Protein AF-A0A842XQT3-F1 (afdb_monomer_lite)

Radius of gyration: 44.3 Å; chains: 1; bounding box: 82×29×136 Å

Secondary structure (DSSP, 8-state):
-HHHHHHHHHHHHHHHHHHHHHHHHHHHHHHHHHHHHHHHHHHHHHHHHHHHHHHHHHHHHHHHHHHHHHHHHHHHHHHHH-EEEEEEEEEEEESS--TT-S-EEEEEEEESSSEEEEEEPPPBSS-SSSEEEEEETTGGGGTT-EEEEEEEEEEGGGTEEEPS---GGGTEEE-SSTT-EEEEE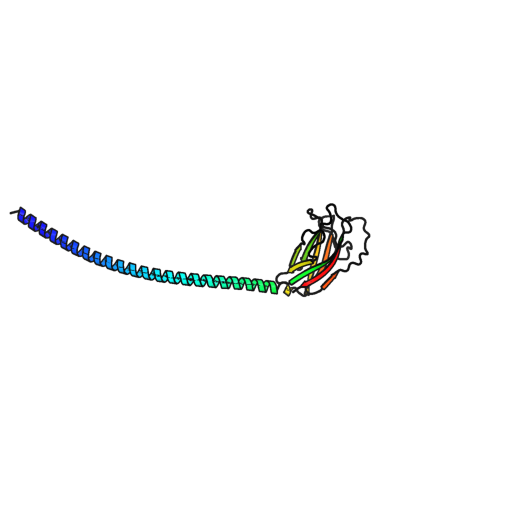EEETTSEEEE---------SS-SS-EEEEEEEEEE-

Sequence (221 aa):
QGDLSDVEVDVTDLQSDLSDVEVDVTDLQGDVTSLSTQITDIQNDISTIQSSIVNLQGAVLLLQADVSSLEDRVTALEMERAITIRVNFISFAPDSVPPGGEDYLIDCEAVGTDIYAQARTGHSRFIEPRYLDLVVPDGIQFIGDQVTISLYAYWHLDDMVIDIDPDPANGRTVGTNPAGGYLTLTYTIGTVLQGDMDGNDDSYLLDVYDAYFEYEVETIV

pLDDT: mean 83.99, std 15.21, range [39.78, 98.75]

Foldseek 3Di:
DVVVVVVVVVVVVVVVVVVVVVVVVVVVVVVVVVVVVVVVVVVVVVVVVVVVVVVVVVVVVVVVVVVVVVVVVVVVVQVVQKKWWKKAFPDKFKPDADDPGQWKKKKKFKADVHTQFIDIFDTDSGGPVRMDIGIGGSCNVQQQPKIKMKMWMADPPPRDTAAADPDPVQAWDQDPPNQYIIGIDIDHAADKDWDDDPVPDPDDPPHRIHMYTTIMIHMGD

Structure (mmCIF, N/CA/C/O backbone):
data_AF-A0A842XQT3-F1
#
_entry.id   AF-A0A842XQT3-F1
#
loop_
_atom_site.group_PDB
_atom_site.id
_atom_site.type_symbol
_atom_site.label_atom_id
_atom_site.label_alt_id
_atom_site.label_comp_id
_atom_site.label_asym_id
_atom_site.label_entity_id
_atom_site.label_seq_id
_atom_site.pdbx_PDB_ins_code
_atom_site.Cartn_x
_atom_site.Cartn_y
_atom_site.Cartn_z
_atom_site.occupancy
_atom_site.B_iso_or_equiv
_atom_site.auth_seq_id
_atom_site.auth_comp_id
_atom_site.auth_asym_id
_atom_site.auth_atom_id
_atom_site.pdbx_PDB_model_num
ATOM 1 N N . GLN A 1 1 ? -38.704 1.676 97.633 1.00 63.09 1 GLN A N 1
ATOM 2 C CA . GLN A 1 1 ? -39.863 1.990 96.771 1.00 63.09 1 GLN A CA 1
ATOM 3 C C . GLN A 1 1 ? -39.421 2.780 95.542 1.00 63.09 1 GLN A C 1
ATOM 5 O O . GLN A 1 1 ? -39.900 2.427 94.483 1.00 63.09 1 GLN A O 1
ATOM 10 N N . GLY A 1 2 ? -38.474 3.731 95.654 1.00 78.25 2 GLY A N 1
ATOM 11 C CA . GLY A 1 2 ? -37.859 4.410 94.494 1.00 78.25 2 GLY A CA 1
ATOM 12 C C . GLY A 1 2 ? -37.070 3.491 93.546 1.00 78.25 2 GLY A C 1
ATOM 13 O O . GLY A 1 2 ? -37.330 3.503 92.357 1.00 78.25 2 GLY A O 1
ATOM 14 N N . ASP A 1 3 ? -36.233 2.585 94.064 1.00 84.94 3 ASP A N 1
ATOM 15 C CA . ASP A 1 3 ? -35.452 1.679 93.191 1.00 84.94 3 ASP A CA 1
ATOM 16 C C . ASP A 1 3 ? -36.302 0.805 92.252 1.00 84.94 3 ASP A C 1
ATOM 18 O O . ASP A 1 3 ? -35.850 0.426 91.181 1.00 84.94 3 ASP A O 1
ATOM 22 N N . LEU A 1 4 ? -37.533 0.456 92.646 1.00 89.94 4 LEU A N 1
ATOM 23 C CA . LEU A 1 4 ? -38.411 -0.360 91.804 1.00 89.94 4 LEU A CA 1
ATOM 24 C C . LEU A 1 4 ? -39.023 0.468 90.665 1.00 89.94 4 LEU A C 1
ATOM 26 O O . LEU A 1 4 ? -39.149 -0.047 89.562 1.00 89.94 4 LEU A O 1
ATOM 30 N N . SER A 1 5 ? -39.370 1.736 90.923 1.00 90.62 5 SER A N 1
ATOM 31 C CA . SER A 1 5 ? -39.896 2.628 89.885 1.00 90.62 5 SER A CA 1
ATOM 32 C C . SER A 1 5 ? -38.828 3.015 88.868 1.00 90.62 5 SER A C 1
ATOM 34 O O . SER A 1 5 ? -39.138 3.133 87.690 1.00 90.62 5 SER A O 1
ATOM 36 N N . ASP A 1 6 ? -37.576 3.172 89.302 1.00 93.38 6 ASP A N 1
ATOM 37 C CA . ASP A 1 6 ? -36.465 3.475 88.394 1.00 93.38 6 ASP A CA 1
ATOM 38 C C . ASP A 1 6 ? -36.198 2.285 87.455 1.00 93.38 6 ASP A C 1
ATOM 40 O O . ASP A 1 6 ? -36.080 2.458 86.247 1.00 93.38 6 ASP A O 1
ATOM 44 N N . VAL A 1 7 ? -36.245 1.054 87.983 1.00 94.75 7 VAL A N 1
ATOM 45 C CA . VAL A 1 7 ? -36.148 -0.172 87.172 1.00 94.75 7 VAL A CA 1
ATOM 46 C C . VAL A 1 7 ? -37.308 -0.305 86.175 1.00 94.75 7 VAL A C 1
ATOM 48 O O . VAL A 1 7 ? -37.098 -0.771 85.059 1.00 94.75 7 VAL A O 1
ATOM 51 N N . GLU A 1 8 ? -38.533 0.081 86.540 1.00 94.62 8 GLU A N 1
ATOM 52 C CA . GLU A 1 8 ? -39.680 0.065 85.615 1.00 94.62 8 GLU A CA 1
ATOM 53 C C . GLU A 1 8 ? -39.500 1.042 84.442 1.00 94.62 8 GLU A C 1
ATOM 55 O O . GLU A 1 8 ? -39.870 0.715 83.309 1.00 94.62 8 GLU A O 1
ATOM 60 N N . VAL A 1 9 ? -38.909 2.215 84.696 1.00 95.19 9 VAL A N 1
ATOM 61 C CA . VAL A 1 9 ? -38.564 3.191 83.651 1.00 95.19 9 VAL A CA 1
ATOM 62 C C . VAL A 1 9 ? -37.478 2.628 82.739 1.00 95.19 9 VAL A C 1
ATOM 64 O O . VAL A 1 9 ? -37.707 2.546 81.535 1.00 95.19 9 VAL A O 1
ATOM 67 N N . ASP A 1 10 ? -36.371 2.134 83.299 1.00 96.50 10 ASP A N 1
ATOM 68 C CA . ASP A 1 10 ? -35.272 1.545 82.520 1.00 96.50 10 ASP A CA 1
ATOM 69 C C . ASP A 1 10 ? -35.755 0.392 81.622 1.00 96.50 10 ASP A C 1
ATOM 71 O O . ASP A 1 10 ? -35.341 0.262 80.471 1.00 96.50 10 ASP A O 1
ATOM 75 N N . VAL A 1 11 ? -36.661 -0.457 82.125 1.00 96.69 11 VAL A N 1
ATOM 76 C CA . VAL A 1 11 ? -37.259 -1.547 81.336 1.00 96.69 11 VAL A CA 1
ATOM 77 C C . VAL A 1 11 ? -38.108 -1.008 80.185 1.00 96.69 11 VAL A C 1
ATOM 79 O O . VAL A 1 11 ? -38.091 -1.591 79.103 1.00 96.69 11 VAL A O 1
ATOM 82 N N . THR A 1 12 ? -38.845 0.080 80.403 1.00 96.81 12 THR A N 1
ATOM 83 C CA . THR A 1 12 ? -39.673 0.707 79.363 1.00 96.81 12 THR A CA 1
ATOM 84 C C . THR A 1 12 ? -38.802 1.333 78.272 1.00 96.81 12 THR A C 1
ATOM 86 O O . THR A 1 12 ? -39.075 1.137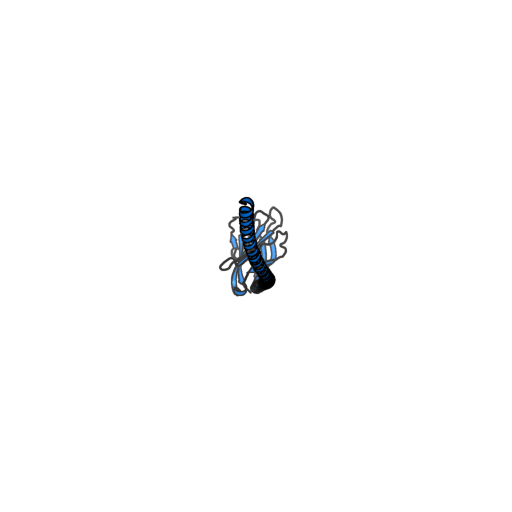 77.088 1.00 96.81 12 THR A O 1
ATOM 89 N N . ASP A 1 13 ? -37.724 2.017 78.656 1.00 97.50 13 ASP A N 1
ATOM 90 C CA . ASP A 1 13 ? -36.776 2.617 77.715 1.00 97.50 13 ASP A CA 1
ATOM 91 C C . ASP A 1 13 ? -36.074 1.533 76.881 1.00 97.50 13 ASP A C 1
ATOM 93 O O . ASP A 1 13 ? -36.072 1.602 75.654 1.00 97.50 13 ASP A O 1
ATOM 97 N N . LEU A 1 14 ? -35.607 0.449 77.516 1.00 98.00 14 LEU A N 1
ATOM 98 C CA . LEU A 1 14 ? -35.021 -0.699 76.811 1.00 98.00 14 LEU A CA 1
ATOM 99 C C . LEU A 1 14 ? -35.997 -1.374 75.834 1.00 98.00 14 LEU A C 1
ATOM 101 O O . LEU A 1 14 ? -35.572 -1.901 74.807 1.00 98.00 14 LEU A O 1
ATOM 105 N N . GLN A 1 15 ? -37.298 -1.395 76.139 1.00 97.50 15 GLN A N 1
ATOM 106 C CA . GLN A 1 15 ? -38.319 -1.906 75.217 1.00 97.50 15 GLN A CA 1
ATOM 107 C C . GLN A 1 15 ? -38.504 -0.994 74.000 1.00 97.50 15 GLN A C 1
ATOM 109 O O . GLN A 1 15 ? -38.718 -1.498 72.894 1.00 97.50 15 GLN A O 1
ATOM 114 N N . SER A 1 16 ? -38.415 0.325 74.194 1.00 97.44 16 SER A N 1
ATOM 115 C CA . SER A 1 16 ? -38.448 1.297 73.099 1.00 97.44 16 SER A CA 1
ATOM 116 C C . SER A 1 16 ? -37.222 1.140 72.203 1.00 97.44 16 SER A C 1
ATOM 118 O O . SER A 1 16 ? -37.378 0.925 71.006 1.00 97.44 16 SER A O 1
ATOM 120 N N . ASP A 1 17 ? -36.022 1.135 72.790 1.00 98.19 17 ASP A N 1
ATOM 121 C CA . ASP A 1 17 ? -34.763 0.954 72.060 1.00 98.19 17 ASP A CA 1
ATOM 122 C C . ASP A 1 17 ? -34.754 -0.362 71.266 1.00 98.19 17 ASP A C 1
ATOM 124 O O . ASP A 1 17 ? -34.314 -0.408 70.118 1.00 98.19 17 ASP A O 1
ATOM 128 N N . LEU A 1 18 ? -35.270 -1.449 71.857 1.00 98.06 18 LEU A N 1
ATOM 129 C CA . LEU A 1 18 ? -35.390 -2.732 71.165 1.00 98.06 18 LEU A CA 1
ATOM 130 C C . LEU A 1 18 ? -36.329 -2.641 69.955 1.00 98.06 18 LEU A C 1
ATOM 132 O O . LEU A 1 18 ? -36.017 -3.205 68.909 1.00 98.06 18 LEU A O 1
ATOM 136 N N . SER A 1 19 ? -37.447 -1.927 70.088 1.00 98.00 19 SER A N 1
ATOM 137 C CA . SER A 1 19 ? -38.404 -1.734 68.991 1.00 98.00 19 SER A CA 1
ATOM 138 C C . SER A 1 19 ? -37.784 -0.930 67.844 1.00 98.00 19 SER A C 1
ATOM 140 O O . SER A 1 19 ? -37.973 -1.279 66.680 1.00 98.00 19 SER A O 1
ATOM 142 N N . ASP A 1 20 ? -36.999 0.104 68.158 1.00 98.31 20 ASP A N 1
ATOM 143 C CA . ASP A 1 20 ? -36.287 0.904 67.155 1.00 98.31 20 ASP A CA 1
ATOM 144 C C . ASP A 1 20 ? -35.226 0.063 66.423 1.00 98.31 20 ASP A C 1
ATOM 146 O O . ASP A 1 20 ? -35.152 0.078 65.194 1.00 98.31 20 ASP A O 1
ATOM 150 N N . VAL A 1 21 ? -34.470 -0.767 67.152 1.00 98.44 21 VAL A N 1
ATOM 151 C CA . VAL A 1 21 ? -33.508 -1.708 66.551 1.00 98.44 21 VAL A CA 1
ATOM 152 C C . VAL A 1 21 ? -34.198 -2.723 65.631 1.00 98.44 21 VAL A C 1
ATOM 154 O O . VAL A 1 21 ? -33.651 -3.070 64.584 1.00 98.44 21 VAL A O 1
ATOM 157 N N . GLU A 1 22 ? -35.388 -3.217 65.980 1.00 98.25 22 GLU A N 1
ATOM 158 C CA . GLU A 1 22 ? -36.158 -4.125 65.117 1.00 98.25 22 GLU A CA 1
ATOM 159 C C . GLU A 1 22 ? -36.576 -3.460 63.793 1.00 98.25 22 GLU A C 1
ATOM 161 O O . GLU A 1 22 ? -36.544 -4.108 62.737 1.00 98.25 22 GLU A O 1
ATOM 166 N N . VAL A 1 23 ? -36.921 -2.168 63.829 1.00 98.38 23 VAL A N 1
ATOM 167 C CA . VAL A 1 23 ? -37.216 -1.371 62.629 1.00 98.38 23 VAL A CA 1
ATOM 168 C C . VAL A 1 23 ? -35.960 -1.200 61.777 1.00 98.38 23 VAL A C 1
ATOM 170 O O . VAL A 1 23 ? -35.982 -1.574 60.604 1.00 98.38 23 VAL A O 1
ATOM 173 N N . ASP A 1 24 ? -34.848 -0.755 62.367 1.00 98.56 24 ASP A N 1
ATOM 174 C CA . ASP A 1 24 ? -33.574 -0.573 61.657 1.00 98.56 24 ASP A CA 1
ATOM 175 C C . ASP A 1 24 ? -33.100 -1.875 60.986 1.00 98.56 24 ASP A C 1
ATOM 177 O O . ASP A 1 24 ? -32.632 -1.880 59.845 1.00 98.56 24 ASP A O 1
ATOM 181 N N . VAL A 1 25 ? -33.244 -3.015 61.672 1.00 98.50 25 VAL A N 1
ATOM 182 C CA . VAL A 1 25 ? -32.910 -4.335 61.112 1.00 98.50 25 VAL A CA 1
ATOM 183 C C . VAL A 1 25 ? -33.805 -4.678 59.921 1.00 98.50 25 VAL A C 1
ATOM 185 O O . VAL A 1 25 ? -33.319 -5.250 58.942 1.00 98.50 25 VAL A O 1
ATOM 188 N N . THR A 1 26 ? -35.092 -4.340 59.981 1.00 98.38 26 THR A N 1
ATOM 189 C CA . THR A 1 26 ? -36.038 -4.578 58.882 1.00 98.38 26 THR A CA 1
ATOM 190 C C . THR A 1 26 ? -35.692 -3.723 57.661 1.00 98.38 26 THR A C 1
ATOM 192 O O . THR A 1 26 ? -35.663 -4.236 56.539 1.00 98.38 26 THR A O 1
ATOM 195 N N . ASP A 1 27 ? -35.350 -2.453 57.870 1.00 98.56 27 ASP A N 1
ATOM 196 C CA . ASP A 1 27 ? -34.946 -1.542 56.797 1.00 98.56 27 ASP A CA 1
ATOM 197 C C . ASP A 1 27 ? -33.637 -2.004 56.138 1.00 98.56 27 ASP A C 1
ATOM 199 O O . ASP A 1 27 ? -33.563 -2.126 54.912 1.00 98.56 27 ASP A O 1
ATOM 203 N N . LEU A 1 28 ? -32.638 -2.404 56.936 1.00 98.69 28 LEU A N 1
ATOM 204 C CA . LEU A 1 28 ? -31.383 -2.970 56.428 1.00 98.69 28 LEU A CA 1
ATOM 205 C C . LEU A 1 28 ? -31.599 -4.249 55.604 1.00 98.69 28 LEU A C 1
ATOM 207 O O . LEU A 1 28 ? -30.909 -4.467 54.605 1.00 98.69 28 LEU A O 1
ATOM 211 N N . GLN A 1 29 ? -32.552 -5.107 55.980 1.00 98.44 29 GLN A N 1
ATOM 212 C CA . GLN A 1 29 ? -32.915 -6.282 55.175 1.00 98.44 29 GLN A CA 1
ATOM 213 C C . GLN A 1 29 ? -33.513 -5.882 53.816 1.00 98.44 29 GLN A C 1
ATOM 215 O O . GLN A 1 29 ? -33.228 -6.526 52.796 1.00 98.44 29 GLN A O 1
ATOM 220 N N . GLY A 1 30 ? -34.308 -4.809 53.789 1.00 98.44 30 GLY A N 1
ATOM 221 C CA . GLY A 1 30 ? -34.828 -4.206 52.563 1.00 98.44 30 GLY A CA 1
ATOM 222 C C . GLY A 1 30 ? -33.709 -3.692 51.656 1.00 98.44 30 GLY A C 1
ATOM 223 O O . GLY A 1 30 ? -33.646 -4.062 50.478 1.00 98.44 30 GLY A O 1
ATOM 224 N N . ASP A 1 31 ? -32.774 -2.928 52.217 1.00 98.62 31 ASP A N 1
ATOM 225 C CA . ASP A 1 31 ? -31.617 -2.393 51.495 1.00 98.62 31 ASP A CA 1
ATOM 226 C C . ASP A 1 31 ? -30.731 -3.503 50.917 1.00 98.62 31 ASP A C 1
ATOM 228 O O . ASP A 1 31 ? -30.358 -3.459 49.742 1.00 98.62 31 ASP A O 1
ATOM 232 N N . VAL A 1 32 ? -30.449 -4.554 51.695 1.00 98.69 32 VAL A N 1
ATOM 233 C CA . VAL A 1 32 ? -29.682 -5.725 51.230 1.00 98.69 32 VAL A CA 1
ATOM 234 C C . VAL A 1 32 ? -30.380 -6.424 50.060 1.00 98.69 32 VAL A C 1
ATOM 236 O O . VAL A 1 32 ? -29.722 -6.834 49.096 1.00 98.69 32 VAL A O 1
ATOM 239 N N . THR A 1 33 ? -31.707 -6.538 50.098 1.00 98.56 33 THR A N 1
ATOM 240 C CA . THR A 1 33 ? -32.493 -7.140 49.008 1.00 98.56 33 THR A CA 1
ATOM 241 C C . THR A 1 33 ? -32.444 -6.278 47.741 1.00 98.56 33 THR A C 1
ATOM 243 O O . THR A 1 33 ? -32.251 -6.797 46.636 1.00 98.56 33 THR A O 1
ATOM 246 N N . SER A 1 34 ? -32.552 -4.955 47.893 1.00 98.62 34 SER A N 1
ATOM 247 C CA . SER A 1 34 ? -32.434 -3.995 46.790 1.00 98.62 34 SER A CA 1
ATOM 248 C C . SER A 1 34 ? -31.047 -4.043 46.143 1.00 98.62 34 SER A C 1
ATOM 250 O O . SER A 1 34 ? -30.933 -4.186 44.923 1.00 98.62 34 SER A O 1
ATOM 252 N N . LEU A 1 35 ? -29.983 -4.021 46.951 1.00 98.75 35 LEU A N 1
ATOM 253 C CA . LEU A 1 35 ? -28.604 -4.135 46.470 1.00 98.75 35 LEU A CA 1
ATOM 254 C C . LEU A 1 35 ? -28.356 -5.465 45.751 1.00 98.75 35 LEU A C 1
ATOM 256 O O . LEU A 1 35 ? -27.702 -5.485 44.712 1.00 98.75 35 LEU A O 1
ATOM 260 N N . SER A 1 36 ? -28.915 -6.569 46.251 1.00 98.56 36 SER A N 1
ATOM 261 C CA . SER A 1 36 ? -28.796 -7.883 45.601 1.00 98.56 36 SER A CA 1
ATOM 262 C C . SER A 1 36 ? -29.436 -7.902 44.207 1.00 98.56 36 SER A C 1
ATOM 264 O O . SER A 1 36 ? -28.893 -8.503 43.276 1.00 98.56 36 SER A O 1
ATOM 266 N N . THR A 1 37 ? -30.561 -7.202 44.043 1.00 98.56 37 THR A N 1
ATOM 267 C CA . THR A 1 37 ? -31.227 -7.043 42.742 1.00 98.56 37 THR A CA 1
ATOM 268 C C . THR A 1 37 ? -30.365 -6.211 41.794 1.00 98.56 37 THR A C 1
ATOM 270 O O . THR A 1 37 ? -30.057 -6.664 40.696 1.00 98.56 37 THR A O 1
ATOM 273 N N . GLN A 1 38 ? -29.868 -5.058 42.253 1.00 98.69 38 GLN A N 1
ATOM 274 C CA . GLN A 1 38 ? -28.988 -4.196 41.453 1.00 98.69 38 GLN A CA 1
ATOM 275 C C . GLN A 1 38 ? -27.708 -4.920 41.008 1.00 98.69 38 GLN A C 1
ATOM 277 O O . GLN A 1 38 ? -27.276 -4.773 39.868 1.00 98.69 38 GLN A O 1
ATOM 282 N N . ILE A 1 39 ? -27.108 -5.739 41.881 1.00 98.75 39 ILE A N 1
ATOM 283 C CA . ILE A 1 39 ? -25.940 -6.562 41.533 1.00 98.75 39 ILE A CA 1
ATOM 284 C C . ILE A 1 39 ? -26.282 -7.551 40.414 1.00 98.75 39 ILE A C 1
ATOM 286 O O . ILE A 1 39 ? -25.482 -7.729 39.497 1.00 98.75 39 ILE A O 1
ATOM 290 N N . THR A 1 40 ? -27.458 -8.176 40.472 1.00 98.62 40 THR A N 1
ATOM 291 C CA . THR A 1 40 ? -27.914 -9.119 39.440 1.00 98.62 40 THR A CA 1
ATOM 292 C C . THR A 1 40 ? -28.107 -8.416 38.095 1.00 98.62 40 THR A C 1
ATOM 294 O O . THR A 1 40 ? -27.665 -8.925 37.064 1.00 98.62 40 THR A O 1
ATOM 297 N N . ASP A 1 41 ? -28.696 -7.220 38.095 1.00 98.69 41 ASP A N 1
ATOM 298 C CA . ASP A 1 41 ? -28.883 -6.423 36.878 1.00 98.69 41 ASP A CA 1
ATOM 299 C C . ASP A 1 41 ? -27.536 -6.015 36.265 1.00 98.69 41 ASP A C 1
ATOM 301 O O . ASP A 1 41 ? -27.297 -6.242 35.079 1.00 98.69 41 ASP A O 1
ATOM 305 N N . ILE A 1 42 ? -26.597 -5.537 37.091 1.00 98.75 42 ILE A N 1
ATOM 306 C CA . ILE A 1 42 ? -25.234 -5.202 36.653 1.00 98.75 42 ILE A CA 1
ATOM 307 C C . ILE A 1 42 ? -24.529 -6.426 36.047 1.00 98.75 42 ILE A C 1
ATOM 309 O O . ILE A 1 42 ? -23.826 -6.305 35.044 1.00 98.75 42 ILE A O 1
ATOM 313 N N . GLN A 1 43 ? -24.707 -7.619 36.621 1.00 98.69 43 GLN A N 1
ATOM 314 C CA . GLN A 1 43 ? -24.131 -8.851 36.071 1.00 98.69 43 GLN A CA 1
ATOM 315 C C . GLN A 1 43 ? -24.695 -9.183 34.681 1.00 98.69 43 GLN A C 1
ATOM 317 O O . GLN A 1 43 ? -23.936 -9.589 33.794 1.00 98.69 43 GLN A O 1
ATOM 322 N N . ASN A 1 44 ? -25.994 -8.972 34.465 1.00 98.56 44 ASN A N 1
ATOM 323 C CA . ASN A 1 44 ? -26.632 -9.171 33.162 1.00 98.56 44 ASN A CA 1
ATOM 324 C C . ASN A 1 44 ? -26.145 -8.150 32.122 1.00 98.56 44 ASN A C 1
ATOM 326 O O . ASN A 1 44 ? -25.835 -8.521 30.983 1.00 98.56 44 ASN A O 1
ATOM 330 N N . ASP A 1 45 ? -26.004 -6.884 32.517 1.00 98.75 45 ASP A N 1
ATOM 331 C CA . ASP A 1 45 ? -25.459 -5.827 31.660 1.00 98.75 45 ASP A CA 1
ATOM 332 C C . ASP A 1 45 ? -24.015 -6.138 31.253 1.00 98.75 45 ASP A C 1
ATOM 334 O O . ASP A 1 45 ? -23.667 -6.068 30.071 1.00 98.75 45 ASP A O 1
ATOM 338 N N . ILE A 1 46 ? -23.179 -6.576 32.203 1.00 98.75 46 ILE A N 1
ATOM 339 C CA . ILE A 1 46 ? -21.802 -7.009 31.929 1.00 98.75 46 ILE A CA 1
ATOM 340 C C . ILE A 1 46 ? -21.785 -8.156 30.912 1.00 98.75 46 ILE A C 1
ATOM 342 O O . ILE A 1 46 ? -20.999 -8.113 29.964 1.00 98.75 46 ILE A O 1
ATOM 346 N N . SER A 1 47 ? -22.656 -9.157 31.059 1.00 98.56 47 SER A N 1
ATOM 347 C CA . SER A 1 47 ? -22.741 -10.281 30.115 1.00 98.56 47 SER A CA 1
ATOM 348 C C . SER A 1 47 ? -23.134 -9.829 28.699 1.00 98.56 47 SER A C 1
ATOM 350 O O . SER A 1 47 ? -22.565 -10.285 27.697 1.00 98.56 47 SER A O 1
ATOM 352 N N . THR A 1 48 ? -24.052 -8.866 28.603 1.00 98.69 48 THR A N 1
ATOM 353 C CA . THR A 1 48 ? -24.483 -8.268 27.330 1.00 98.69 48 THR A CA 1
ATOM 354 C C . THR A 1 48 ? -23.353 -7.479 26.667 1.00 98.69 48 THR A C 1
ATOM 356 O O . THR A 1 48 ? -23.107 -7.618 25.463 1.00 98.69 48 THR A O 1
ATOM 359 N N . ILE A 1 49 ? -22.613 -6.688 27.448 1.00 98.75 49 ILE A N 1
ATOM 360 C CA . ILE A 1 49 ? -21.446 -5.937 26.973 1.00 98.75 49 ILE A CA 1
ATOM 361 C C . ILE A 1 49 ? -20.358 -6.895 26.482 1.00 98.75 49 ILE A C 1
ATOM 363 O O . ILE A 1 49 ? -19.827 -6.700 25.390 1.00 98.75 49 ILE A O 1
ATOM 367 N N . GLN A 1 50 ? -20.059 -7.959 27.230 1.00 98.62 50 GLN A N 1
ATOM 368 C CA . GLN A 1 50 ? -19.077 -8.972 26.829 1.00 98.62 50 GLN A CA 1
ATOM 369 C C . GLN A 1 50 ? -19.441 -9.620 25.490 1.00 98.62 50 GLN A C 1
ATOM 371 O O . GLN A 1 50 ? -18.598 -9.709 24.598 1.00 98.62 50 GLN A O 1
ATOM 376 N N . SER A 1 51 ? -20.707 -9.999 25.313 1.00 98.38 51 SER A N 1
ATOM 377 C CA . SER A 1 51 ? -21.201 -10.558 24.049 1.00 98.38 51 SER A CA 1
ATOM 378 C C . SER A 1 51 ? -21.065 -9.562 22.892 1.00 98.38 51 SER A C 1
ATOM 380 O O . SER A 1 51 ? -20.653 -9.921 21.789 1.00 98.38 51 SER A O 1
ATOM 382 N N . SER A 1 52 ? -21.352 -8.284 23.151 1.00 98.69 52 SER A N 1
ATOM 383 C CA . SER A 1 52 ? -21.221 -7.214 22.156 1.00 98.69 52 SER A CA 1
ATOM 384 C C . SER A 1 52 ? -19.762 -6.977 21.756 1.00 98.69 52 SER A C 1
ATOM 386 O O . SER A 1 52 ? -19.475 -6.803 20.574 1.00 98.69 52 SER A O 1
ATOM 388 N N . ILE A 1 53 ? -18.832 -7.030 22.715 1.00 98.69 53 ILE A N 1
ATOM 389 C CA . ILE A 1 53 ? -17.387 -6.924 22.464 1.00 98.69 53 ILE A CA 1
ATOM 390 C C . ILE A 1 53 ? -16.913 -8.062 21.558 1.00 98.69 53 ILE A C 1
ATOM 392 O O . ILE A 1 53 ? -16.208 -7.797 20.588 1.00 98.69 53 ILE A O 1
ATOM 396 N N . VAL A 1 54 ? -17.326 -9.305 21.823 1.00 98.50 54 VAL A N 1
ATOM 397 C CA . VAL A 1 54 ? -16.961 -10.462 20.985 1.00 98.50 54 VAL A CA 1
ATOM 398 C C . VAL A 1 54 ? -17.459 -10.281 19.549 1.00 98.50 54 VAL A C 1
ATOM 400 O O . VAL A 1 54 ? -16.707 -10.499 18.598 1.00 98.50 54 VAL A O 1
ATOM 403 N N . ASN A 1 55 ? -18.697 -9.815 19.373 1.00 98.50 55 ASN A N 1
ATOM 404 C CA . ASN A 1 55 ? -19.247 -9.539 18.045 1.00 98.50 55 ASN A CA 1
ATOM 405 C C . ASN A 1 55 ? -18.472 -8.430 17.316 1.00 98.50 55 ASN A C 1
ATOM 407 O O . ASN A 1 55 ? -18.155 -8.576 16.136 1.00 98.50 55 ASN A O 1
ATOM 411 N N . LEU A 1 56 ? -18.128 -7.343 18.015 1.00 98.75 56 LEU A N 1
ATOM 412 C CA . LEU A 1 56 ? -17.328 -6.253 17.451 1.00 98.75 56 LEU A CA 1
ATOM 413 C C . LEU A 1 56 ? -15.921 -6.718 17.062 1.00 98.75 56 LEU A C 1
ATOM 415 O O . LEU A 1 56 ? -15.443 -6.357 15.991 1.00 98.75 56 LEU A O 1
ATOM 419 N N . GLN A 1 57 ? -15.277 -7.553 17.879 1.00 98.50 57 GLN A N 1
ATOM 420 C CA . GLN A 1 57 ? -13.982 -8.154 17.545 1.00 98.50 57 GLN A CA 1
ATOM 421 C C . GLN A 1 57 ? -14.067 -8.990 16.262 1.00 98.50 57 GLN A C 1
ATOM 423 O O . GLN A 1 57 ? -13.209 -8.858 15.391 1.00 98.50 57 GLN A O 1
ATOM 428 N N . GLY A 1 58 ? -15.124 -9.794 16.106 1.00 98.44 58 GLY A N 1
ATOM 429 C CA . GLY A 1 58 ? -15.371 -10.548 14.876 1.00 98.44 58 GLY A CA 1
ATOM 430 C C . GLY A 1 58 ? -15.568 -9.647 13.652 1.00 98.44 58 GLY A C 1
ATOM 431 O O . GLY A 1 58 ? -14.967 -9.887 12.608 1.00 98.44 58 GLY A O 1
ATOM 432 N N . ALA A 1 59 ? -16.353 -8.576 13.787 1.00 98.69 59 ALA A N 1
ATOM 433 C CA . ALA A 1 59 ? -16.569 -7.612 12.708 1.00 98.69 59 ALA A CA 1
ATOM 434 C C . ALA A 1 59 ? -15.274 -6.891 12.293 1.00 98.69 59 ALA A C 1
ATOM 436 O O . ALA A 1 59 ? -15.032 -6.702 11.103 1.00 98.69 59 ALA A O 1
ATOM 437 N N . VAL A 1 60 ? -14.418 -6.531 13.256 1.00 98.69 60 VAL A N 1
ATOM 438 C CA . VAL A 1 60 ? -13.110 -5.916 12.981 1.00 98.69 60 VAL A CA 1
ATOM 439 C C . VAL A 1 60 ? -12.199 -6.870 12.209 1.00 98.69 60 VAL A C 1
ATOM 441 O O . VAL A 1 60 ? -11.567 -6.439 11.250 1.00 98.69 60 VAL A O 1
ATOM 444 N N . LEU A 1 61 ? -12.159 -8.157 12.568 1.00 98.50 61 LEU A N 1
ATOM 445 C CA . LEU A 1 61 ? -11.360 -9.153 11.842 1.00 98.50 61 LEU A CA 1
ATOM 446 C C . LEU A 1 61 ? -11.820 -9.319 10.386 1.00 98.50 61 LEU A C 1
ATOM 448 O O . LEU A 1 61 ? -10.986 -9.430 9.490 1.00 98.50 61 LEU A O 1
ATOM 452 N N . LEU A 1 62 ? -13.134 -9.305 10.140 1.00 98.56 62 LEU A N 1
ATOM 453 C CA . LEU A 1 62 ? -13.679 -9.353 8.779 1.00 98.56 62 LEU A CA 1
ATOM 454 C C . LEU A 1 62 ? -13.299 -8.104 7.978 1.00 98.56 62 LEU A C 1
ATOM 456 O O . LEU A 1 62 ? -12.814 -8.228 6.859 1.00 98.56 62 LEU A O 1
ATOM 460 N N . LEU A 1 63 ? -13.426 -6.914 8.573 1.00 98.69 63 LEU A N 1
ATOM 461 C CA . LEU A 1 63 ? -13.013 -5.667 7.925 1.00 98.69 63 LEU A CA 1
ATOM 462 C C . LEU A 1 63 ? -11.514 -5.641 7.608 1.00 98.69 63 LEU A C 1
ATOM 464 O O . LEU A 1 63 ? -11.126 -5.143 6.557 1.00 98.69 63 LEU A O 1
ATOM 468 N N . GLN A 1 64 ? -10.665 -6.184 8.483 1.00 98.56 64 GLN A N 1
ATOM 469 C CA . GLN A 1 64 ? -9.229 -6.306 8.216 1.00 98.56 64 GLN A CA 1
ATOM 470 C C . GLN A 1 64 ? -8.948 -7.213 7.011 1.00 98.56 64 GLN A C 1
ATOM 472 O O . GLN A 1 64 ? -8.104 -6.878 6.183 1.00 98.56 64 GLN A O 1
ATOM 477 N N . ALA A 1 65 ? -9.671 -8.329 6.887 1.00 98.31 65 ALA A N 1
ATOM 478 C CA . ALA A 1 65 ? -9.557 -9.213 5.731 1.00 98.31 65 ALA A CA 1
ATOM 479 C C . ALA A 1 65 ? -10.044 -8.535 4.438 1.00 98.31 65 ALA A C 1
ATOM 481 O O . ALA A 1 65 ? -9.379 -8.636 3.407 1.00 98.31 65 ALA A O 1
ATOM 482 N N . ASP A 1 66 ? -11.160 -7.804 4.499 1.00 98.50 66 ASP A N 1
ATOM 483 C CA . ASP A 1 66 ? -11.692 -7.055 3.357 1.00 98.50 66 ASP A CA 1
ATOM 484 C C . ASP A 1 66 ? -10.720 -5.959 2.893 1.00 98.50 66 ASP A C 1
ATOM 486 O O . ASP A 1 66 ? -10.505 -5.800 1.692 1.00 98.50 66 ASP A O 1
ATOM 490 N N . VAL A 1 67 ? -10.098 -5.227 3.829 1.00 98.62 67 VAL A N 1
ATOM 491 C CA . VAL A 1 67 ? -9.080 -4.208 3.519 1.00 98.62 67 VAL A CA 1
ATOM 492 C C . VAL A 1 67 ? -7.863 -4.843 2.856 1.00 98.62 67 VAL A C 1
ATOM 494 O O . VAL A 1 67 ? -7.474 -4.381 1.791 1.00 98.62 67 VAL A O 1
ATOM 497 N N . SER A 1 68 ? -7.324 -5.932 3.411 1.00 98.06 68 SER A N 1
ATOM 498 C CA . SER A 1 68 ? -6.190 -6.641 2.804 1.00 98.06 68 SER A CA 1
ATOM 499 C C . SER A 1 68 ? -6.518 -7.131 1.390 1.00 98.06 68 SER A C 1
ATOM 501 O O . SER A 1 68 ? -5.717 -6.966 0.477 1.00 98.06 68 SER A O 1
ATOM 503 N N . SER A 1 69 ? -7.724 -7.666 1.170 1.00 98.31 69 SER A N 1
ATOM 504 C CA . SER A 1 69 ? -8.155 -8.074 -0.170 1.00 98.31 69 SER A CA 1
ATOM 505 C C . SER A 1 69 ? -8.300 -6.888 -1.127 1.00 98.31 69 SER A C 1
ATOM 507 O O . SER A 1 69 ? -8.050 -7.030 -2.325 1.00 98.31 69 SER A O 1
ATOM 509 N N . LEU A 1 70 ? -8.733 -5.726 -0.635 1.00 98.44 70 LEU A N 1
ATOM 510 C CA . LEU A 1 70 ? -8.828 -4.519 -1.446 1.00 98.44 70 LEU A CA 1
ATOM 511 C C . LEU A 1 70 ? -7.441 -3.974 -1.801 1.00 98.44 70 LEU A C 1
ATOM 513 O O . LEU A 1 70 ? -7.248 -3.588 -2.948 1.00 98.44 70 LEU A O 1
ATOM 517 N N . GLU A 1 71 ? -6.494 -3.989 -0.864 1.00 98.19 71 GLU A N 1
ATOM 518 C CA . GLU A 1 71 ? -5.092 -3.627 -1.102 1.00 98.19 71 GLU A CA 1
ATOM 519 C C . GLU A 1 71 ? -4.485 -4.508 -2.202 1.00 98.19 71 GLU A C 1
ATOM 521 O O . GLU A 1 71 ? -3.999 -3.976 -3.198 1.00 98.19 71 GLU A O 1
ATOM 526 N N . ASP A 1 72 ? -4.645 -5.833 -2.113 1.00 97.12 72 ASP A N 1
ATOM 527 C CA . ASP A 1 72 ? -4.178 -6.768 -3.148 1.00 97.12 72 ASP A CA 1
ATOM 528 C C . ASP A 1 72 ? -4.784 -6.454 -4.527 1.00 97.12 72 ASP A C 1
ATOM 530 O O . ASP A 1 72 ? -4.101 -6.483 -5.553 1.00 97.12 72 ASP A O 1
ATOM 534 N N . ARG A 1 73 ? -6.085 -6.136 -4.570 1.00 97.44 73 ARG A N 1
ATOM 535 C CA . ARG A 1 73 ? -6.781 -5.778 -5.816 1.00 97.44 73 ARG A CA 1
ATOM 536 C C . ARG A 1 73 ? -6.297 -4.454 -6.393 1.00 97.44 73 ARG A C 1
ATOM 538 O O . ARG A 1 73 ? -6.221 -4.338 -7.611 1.00 97.44 73 ARG A O 1
ATOM 545 N N . VAL A 1 74 ? -6.014 -3.466 -5.548 1.00 95.38 74 VAL A N 1
ATOM 546 C CA . VAL A 1 74 ? -5.464 -2.174 -5.974 1.00 95.38 74 VAL A CA 1
ATOM 547 C C . VAL A 1 74 ? -4.079 -2.388 -6.569 1.00 95.38 74 VAL A C 1
ATOM 549 O O . VAL A 1 74 ? -3.862 -1.984 -7.704 1.00 95.38 74 VAL A O 1
ATOM 552 N N . THR A 1 75 ? -3.199 -3.123 -5.886 1.00 92.44 75 THR A N 1
ATOM 553 C CA . THR A 1 75 ? -1.867 -3.454 -6.409 1.00 92.44 75 THR A CA 1
ATOM 554 C C . THR A 1 75 ? -1.942 -4.222 -7.729 1.00 92.44 75 THR A C 1
ATOM 556 O O . THR A 1 75 ? -1.199 -3.919 -8.658 1.00 92.44 75 THR A O 1
ATOM 559 N N . ALA A 1 76 ? -2.864 -5.180 -7.862 1.00 92.44 76 ALA A N 1
ATOM 560 C CA . ALA A 1 76 ? -3.055 -5.900 -9.121 1.00 92.44 76 ALA A CA 1
ATOM 561 C C . ALA A 1 76 ? -3.502 -4.973 -10.266 1.00 92.44 76 ALA A C 1
ATOM 563 O O . ALA A 1 76 ? -2.998 -5.095 -11.379 1.00 92.44 76 ALA A O 1
ATOM 564 N N . LEU A 1 77 ? -4.413 -4.031 -9.997 1.00 91.25 77 LEU A N 1
ATOM 565 C CA . LEU A 1 77 ? -4.852 -3.043 -10.987 1.00 91.25 77 LEU A CA 1
ATOM 566 C C . LEU A 1 77 ? -3.742 -2.047 -11.344 1.00 91.25 77 LEU A C 1
ATOM 568 O O . LEU A 1 77 ? -3.622 -1.666 -12.504 1.00 91.25 77 LEU A O 1
ATOM 572 N N . GLU A 1 78 ? -2.931 -1.627 -10.374 1.00 88.75 78 GLU A N 1
ATOM 573 C CA . GLU A 1 78 ? -1.758 -0.779 -10.615 1.00 88.75 78 GLU A CA 1
ATOM 574 C C . GLU A 1 78 ? -0.738 -1.495 -11.509 1.00 88.75 78 GLU A C 1
ATOM 576 O O . GLU A 1 78 ? -0.210 -0.886 -12.438 1.00 88.75 78 GLU A O 1
ATOM 581 N N . MET A 1 79 ? -0.514 -2.797 -11.291 1.00 86.94 79 MET A N 1
ATOM 582 C CA . MET A 1 79 ? 0.336 -3.622 -12.156 1.00 86.94 79 MET A CA 1
ATOM 583 C C . MET A 1 79 ? -0.254 -3.804 -13.558 1.00 86.94 79 MET A C 1
ATOM 585 O O . MET A 1 79 ? 0.487 -3.699 -14.526 1.00 86.94 79 MET A O 1
ATOM 589 N N . GLU A 1 80 ? -1.566 -4.031 -13.690 1.00 89.44 80 GLU A N 1
ATOM 590 C CA . GLU A 1 80 ? -2.239 -4.154 -14.997 1.00 89.44 80 GLU A CA 1
ATOM 591 C C . GLU A 1 80 ? -2.173 -2.855 -15.810 1.00 89.44 80 GLU A C 1
ATOM 593 O O . GLU A 1 80 ? -2.228 -2.891 -17.033 1.00 89.44 80 GLU A O 1
ATOM 598 N N . ARG A 1 81 ? -2.072 -1.699 -15.146 1.00 91.69 81 ARG A N 1
ATOM 599 C CA . ARG A 1 81 ? -1.990 -0.388 -15.805 1.00 91.69 81 ARG A CA 1
ATOM 600 C C . ARG A 1 81 ? -0.565 0.106 -16.019 1.00 91.69 81 ARG A C 1
ATOM 602 O O . ARG A 1 81 ? -0.388 1.111 -16.713 1.00 91.69 81 ARG A O 1
ATOM 609 N N . ALA A 1 82 ? 0.424 -0.556 -15.429 1.00 93.94 82 ALA A N 1
ATOM 610 C CA . ALA A 1 82 ? 1.823 -0.261 -15.671 1.00 93.94 82 ALA A CA 1
ATOM 611 C C . ALA A 1 82 ? 2.240 -0.748 -17.062 1.00 93.94 82 ALA A C 1
ATOM 613 O O . ALA A 1 82 ? 1.668 -1.677 -17.621 1.00 93.94 82 ALA A O 1
ATOM 614 N N . ILE A 1 83 ? 3.265 -0.111 -17.608 1.00 95.19 83 ILE A N 1
ATOM 615 C CA . ILE A 1 83 ? 4.019 -0.652 -18.738 1.00 95.19 83 ILE A CA 1
ATOM 616 C C . ILE A 1 83 ? 5.485 -0.709 -18.336 1.00 95.19 83 ILE A C 1
ATOM 618 O O . ILE A 1 83 ? 5.923 0.016 -17.440 1.00 95.19 83 ILE A O 1
ATOM 622 N N . THR A 1 84 ? 6.260 -1.503 -19.054 1.00 95.38 84 THR A N 1
ATOM 623 C CA . THR A 1 84 ? 7.715 -1.492 -18.960 1.00 95.38 84 THR A CA 1
ATOM 624 C C . THR A 1 84 ? 8.282 -1.018 -20.283 1.00 95.38 84 THR A C 1
ATOM 626 O O . THR A 1 84 ? 8.042 -1.637 -21.317 1.00 95.38 84 THR A O 1
ATOM 629 N N . ILE A 1 85 ? 9.050 0.068 -20.266 1.00 95.81 85 ILE A N 1
ATOM 630 C CA . ILE A 1 85 ? 9.928 0.408 -21.386 1.00 95.81 85 ILE A CA 1
ATOM 631 C C . ILE A 1 85 ? 11.230 -0.350 -21.145 1.00 95.81 85 ILE A C 1
ATOM 633 O O . ILE A 1 85 ? 11.967 -0.044 -20.208 1.00 95.81 85 ILE A O 1
ATOM 637 N N . ARG A 1 86 ? 11.487 -1.377 -21.948 1.00 94.12 86 ARG A N 1
ATOM 638 C CA . ARG A 1 86 ? 12.709 -2.168 -21.859 1.00 94.12 86 ARG A CA 1
ATOM 639 C C . ARG A 1 86 ? 13.735 -1.600 -22.819 1.00 94.12 86 ARG A C 1
ATOM 641 O O . ARG A 1 86 ? 13.478 -1.552 -24.015 1.00 94.12 86 ARG A O 1
ATOM 648 N N . VAL A 1 87 ? 14.905 -1.241 -22.302 1.00 90.81 87 VAL A N 1
ATOM 649 C CA . VAL A 1 87 ? 16.102 -0.985 -23.109 1.00 90.81 87 VAL A CA 1
ATOM 650 C C . VAL A 1 87 ? 16.944 -2.252 -23.083 1.00 90.81 87 VAL A C 1
ATOM 652 O O . VAL A 1 87 ? 17.560 -2.567 -22.071 1.00 90.81 87 VAL A O 1
ATOM 655 N N . ASN A 1 88 ? 16.923 -3.015 -24.166 1.00 89.00 88 ASN A N 1
ATOM 656 C CA . ASN A 1 88 ? 17.703 -4.227 -24.354 1.00 89.00 88 ASN A CA 1
ATOM 657 C C . ASN A 1 88 ? 19.058 -3.871 -24.980 1.00 89.00 88 ASN A C 1
ATOM 659 O O . ASN A 1 88 ? 19.112 -3.344 -26.087 1.00 89.00 88 ASN A O 1
ATOM 663 N N . PHE A 1 89 ? 20.150 -4.161 -24.278 1.00 81.81 89 PHE A N 1
ATOM 664 C CA . PHE A 1 89 ? 21.516 -3.914 -24.736 1.00 81.81 89 PHE A CA 1
ATOM 665 C C . PHE A 1 89 ? 22.016 -5.132 -25.514 1.00 81.81 89 PHE A C 1
ATOM 667 O O . PHE A 1 89 ? 22.397 -6.159 -24.946 1.00 81.81 89 PHE A O 1
ATOM 674 N N . ILE A 1 90 ? 22.025 -5.028 -26.836 1.00 81.50 90 ILE A N 1
ATOM 675 C CA . ILE A 1 90 ? 22.436 -6.113 -27.726 1.00 81.50 90 ILE A CA 1
ATOM 676 C C . ILE A 1 90 ? 23.959 -6.292 -27.649 1.00 81.50 90 ILE A C 1
ATOM 678 O O . ILE A 1 90 ? 24.454 -7.412 -27.452 1.00 81.50 90 ILE A O 1
ATOM 682 N N . SER A 1 91 ? 24.706 -5.186 -27.701 1.00 76.94 91 SER A N 1
ATOM 683 C CA . SER A 1 91 ? 26.162 -5.172 -27.555 1.00 76.94 91 SER A CA 1
ATOM 684 C C . SER A 1 91 ? 26.667 -3.884 -26.894 1.00 76.94 91 SER A C 1
ATOM 686 O O . SER A 1 91 ? 26.007 -2.850 -26.947 1.00 76.94 91 SER A O 1
ATOM 688 N N . PHE A 1 92 ? 27.827 -3.976 -26.236 1.00 76.88 92 PHE A N 1
ATOM 689 C CA . PHE A 1 92 ? 28.554 -2.853 -25.639 1.00 76.88 92 PHE A CA 1
ATOM 690 C C . PHE A 1 92 ? 30.034 -2.967 -26.000 1.00 76.88 92 PHE A C 1
ATOM 692 O O . PHE A 1 92 ? 30.629 -4.027 -25.780 1.00 76.88 92 PHE A O 1
ATOM 699 N N . ALA A 1 93 ? 30.618 -1.899 -26.538 1.00 75.75 93 ALA A N 1
ATOM 700 C CA . ALA A 1 93 ? 32.020 -1.856 -26.936 1.00 75.75 93 ALA A CA 1
ATOM 701 C C . ALA A 1 93 ? 32.683 -0.549 -26.461 1.00 75.75 93 ALA A C 1
ATOM 703 O O . ALA A 1 93 ? 32.446 0.491 -27.068 1.00 75.75 93 ALA A O 1
ATOM 704 N N . PRO A 1 94 ? 33.502 -0.574 -25.394 1.00 74.19 94 PRO A N 1
ATOM 705 C CA . PRO A 1 94 ? 34.322 0.569 -25.004 1.00 74.19 94 PRO A CA 1
ATOM 706 C C . PRO A 1 94 ? 35.544 0.710 -25.926 1.00 74.19 94 PRO A C 1
ATOM 708 O O . PRO A 1 94 ? 36.161 -0.291 -26.294 1.00 74.19 94 PRO A O 1
ATOM 711 N N . ASP A 1 95 ? 35.917 1.943 -26.265 1.00 73.31 95 ASP A N 1
ATOM 712 C CA . ASP A 1 95 ? 37.082 2.275 -27.097 1.00 73.31 95 ASP A CA 1
ATOM 713 C C . ASP A 1 95 ? 38.404 2.007 -26.356 1.00 73.31 95 ASP A C 1
ATOM 715 O O . ASP A 1 95 ? 39.386 1.516 -26.921 1.00 73.31 95 ASP A O 1
ATOM 719 N N . SER A 1 96 ? 38.421 2.221 -25.035 1.00 73.00 96 SER A N 1
ATOM 720 C CA . SER A 1 96 ? 39.528 1.777 -24.189 1.00 73.00 96 SER A CA 1
ATOM 721 C C . SER A 1 96 ? 39.080 1.273 -22.820 1.00 73.00 96 SER A C 1
ATOM 723 O O . SER A 1 96 ? 37.992 1.581 -22.334 1.00 73.00 96 SER A O 1
ATOM 725 N N . VAL A 1 97 ? 39.944 0.470 -22.188 1.00 71.44 97 VAL A N 1
ATOM 726 C CA . VAL A 1 97 ? 39.720 -0.039 -20.831 1.00 71.44 97 VAL A CA 1
ATOM 727 C C . VAL A 1 97 ? 40.170 1.014 -19.816 1.00 71.44 97 VAL A C 1
ATOM 729 O O . VAL A 1 97 ? 41.370 1.315 -19.747 1.00 71.44 97 VAL A O 1
ATOM 732 N N . PRO A 1 98 ? 39.260 1.540 -18.984 1.00 68.50 98 PRO A N 1
ATOM 733 C CA . PRO A 1 98 ? 39.615 2.568 -18.026 1.00 68.50 98 PRO A CA 1
ATOM 734 C C . PRO A 1 98 ? 40.495 2.068 -16.852 1.00 68.50 98 PRO A C 1
ATOM 736 O O . PRO A 1 98 ? 40.474 0.882 -16.499 1.00 68.50 98 PRO A O 1
ATOM 739 N N . PRO A 1 99 ? 41.285 2.952 -16.201 1.00 65.62 99 PRO A N 1
ATOM 740 C CA . PRO A 1 99 ? 42.055 2.658 -14.987 1.00 65.62 99 PRO A CA 1
ATOM 741 C C . PRO A 1 99 ? 41.228 2.068 -13.828 1.00 65.62 99 PRO A C 1
ATOM 743 O O . PRO A 1 99 ? 40.669 2.784 -13.009 1.00 65.62 99 PRO A O 1
ATOM 746 N N . GLY A 1 100 ? 41.191 0.744 -13.704 1.00 64.88 100 GLY A N 1
ATOM 747 C CA . GLY A 1 100 ? 40.358 0.068 -12.698 1.00 64.88 100 GLY A CA 1
ATOM 748 C C . GLY A 1 100 ? 39.674 -1.190 -13.225 1.00 64.88 100 GLY A C 1
ATOM 749 O O . GLY A 1 100 ? 39.263 -2.027 -12.426 1.00 64.88 100 GLY A O 1
ATOM 750 N N . GLY A 1 101 ? 39.654 -1.375 -14.549 1.00 67.94 101 GLY A N 1
ATOM 751 C CA . GLY A 1 101 ? 39.155 -2.578 -15.214 1.00 67.94 101 GLY A CA 1
ATOM 752 C C . GLY A 1 101 ? 37.840 -2.350 -15.958 1.00 67.94 101 GLY A C 1
ATOM 753 O O . GLY A 1 101 ? 37.445 -1.221 -16.213 1.00 67.94 101 GLY A O 1
ATOM 754 N N . GLU A 1 102 ? 37.180 -3.450 -16.315 1.00 68.31 102 GLU A N 1
ATOM 755 C CA . GLU A 1 102 ? 35.999 -3.492 -17.194 1.00 68.31 102 GLU A CA 1
ATOM 756 C C . GLU A 1 102 ? 34.664 -3.404 -16.421 1.00 68.31 102 GLU A C 1
ATOM 758 O O . GLU A 1 102 ? 33.677 -3.986 -16.848 1.00 68.31 102 GLU A O 1
ATOM 763 N 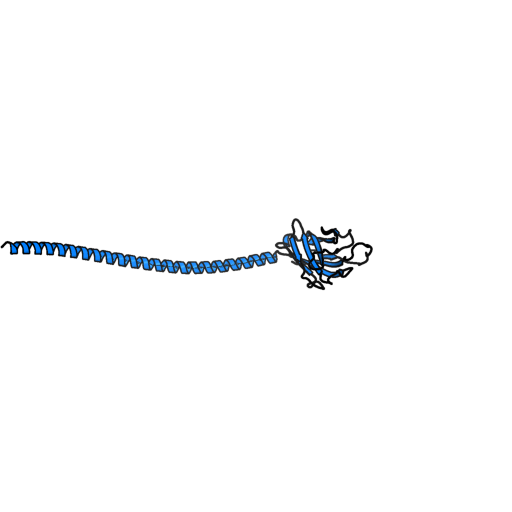N . ASP A 1 103 ? 34.618 -2.762 -15.248 1.00 76.38 103 ASP A N 1
ATOM 764 C CA . ASP A 1 103 ? 33.395 -2.707 -14.427 1.00 76.38 103 ASP A CA 1
ATOM 765 C C . ASP A 1 103 ? 32.548 -1.471 -14.762 1.00 76.38 103 ASP A C 1
ATOM 767 O O . ASP A 1 103 ? 32.904 -0.343 -14.398 1.00 76.38 103 ASP A O 1
ATOM 771 N N . TYR A 1 104 ? 31.427 -1.703 -15.450 1.00 77.06 104 TYR A N 1
ATOM 772 C CA . TYR A 1 104 ? 30.547 -0.655 -15.964 1.00 77.06 104 TYR A CA 1
ATOM 773 C C . TYR A 1 104 ? 29.178 -0.671 -15.285 1.00 77.06 104 TYR A C 1
ATOM 775 O O . TYR A 1 104 ? 28.674 -1.706 -14.839 1.00 77.06 104 TYR A O 1
ATOM 783 N N . LEU A 1 105 ? 28.566 0.507 -15.246 1.00 80.50 105 LEU A N 1
ATOM 784 C CA . LEU A 1 105 ? 27.219 0.748 -14.749 1.00 80.50 105 LEU A CA 1
ATOM 785 C C . LEU A 1 105 ? 26.448 1.554 -15.793 1.00 80.50 105 LEU A C 1
ATOM 787 O O . LEU A 1 105 ? 27.004 2.501 -16.345 1.00 80.50 105 LEU A O 1
ATOM 791 N N . ILE A 1 106 ? 25.184 1.212 -16.037 1.00 81.19 106 ILE A N 1
ATOM 792 C CA . ILE A 1 106 ? 24.306 1.989 -16.914 1.00 81.19 106 ILE A CA 1
ATOM 793 C C . ILE A 1 106 ? 23.123 2.516 -16.123 1.00 81.19 106 ILE A C 1
ATOM 795 O O . ILE A 1 106 ? 22.444 1.739 -15.447 1.00 81.19 106 ILE A O 1
ATOM 799 N N . ASP A 1 107 ? 22.840 3.802 -16.301 1.00 85.81 107 ASP A N 1
ATOM 800 C CA . ASP A 1 107 ? 21.584 4.415 -15.894 1.00 85.81 107 ASP A CA 1
ATOM 801 C C . ASP A 1 107 ? 20.741 4.763 -17.097 1.00 85.81 107 ASP A C 1
ATOM 803 O O . ASP A 1 107 ? 21.243 5.195 -18.136 1.00 85.81 107 ASP A O 1
ATOM 807 N N . CYS A 1 108 ? 19.436 4.642 -16.912 1.00 87.62 108 CYS A N 1
ATOM 808 C CA . CYS A 1 108 ? 18.487 5.135 -17.878 1.00 87.62 108 CYS A CA 1
ATOM 809 C C . CYS A 1 108 ? 17.342 5.870 -17.208 1.00 87.62 108 CYS A C 1
ATOM 811 O O . CYS A 1 108 ? 16.850 5.454 -16.157 1.00 87.62 108 CYS A O 1
ATOM 813 N N . GLU A 1 109 ? 16.887 6.924 -17.869 1.00 91.56 109 GLU A N 1
ATOM 814 C CA . GLU A 1 109 ? 15.712 7.692 -17.488 1.00 91.56 109 GLU A CA 1
ATOM 815 C C . GLU A 1 109 ? 14.785 7.826 -18.697 1.00 91.56 109 GLU A C 1
ATOM 817 O O . GLU A 1 109 ? 15.227 8.219 -19.776 1.00 91.56 109 GLU A O 1
ATOM 822 N N . ALA A 1 110 ? 13.496 7.528 -18.513 1.00 91.50 110 ALA A N 1
ATOM 823 C CA . ALA A 1 110 ? 12.444 7.883 -19.461 1.00 91.50 110 ALA A CA 1
ATOM 824 C C . ALA A 1 110 ? 11.769 9.177 -18.998 1.00 91.50 110 ALA A C 1
ATOM 826 O O . ALA A 1 110 ? 11.200 9.236 -17.905 1.00 91.50 110 ALA A O 1
ATOM 827 N N . VAL A 1 111 ? 11.813 10.208 -19.836 1.00 89.88 111 VAL A N 1
ATOM 828 C CA . VAL A 1 111 ? 11.372 11.568 -19.518 1.00 89.88 111 VAL A CA 1
ATOM 829 C C . VAL A 1 111 ? 10.316 12.022 -20.523 1.00 89.88 111 VAL A C 1
ATOM 831 O O . VAL A 1 111 ? 10.577 12.099 -21.723 1.00 89.88 111 VAL A O 1
ATOM 834 N N . GLY A 1 112 ? 9.118 12.331 -20.029 1.00 85.31 112 GLY A N 1
ATOM 835 C CA . GLY A 1 112 ? 8.056 13.000 -20.782 1.00 85.31 112 GLY A CA 1
ATOM 836 C C . GLY A 1 112 ? 7.862 14.430 -20.277 1.00 85.31 112 GLY A C 1
ATOM 837 O O . GLY A 1 112 ? 8.795 15.229 -20.280 1.00 85.31 112 GLY A O 1
ATOM 838 N N . THR A 1 113 ? 6.654 14.764 -19.812 1.00 82.75 113 THR A N 1
ATOM 839 C CA . THR A 1 113 ? 6.411 16.035 -19.091 1.00 82.75 113 THR A CA 1
ATOM 840 C C . THR A 1 113 ? 7.150 16.106 -17.755 1.00 82.75 113 THR A C 1
ATOM 842 O O . THR A 1 113 ? 7.540 17.189 -17.331 1.00 82.75 113 THR A O 1
ATOM 845 N N . ASP A 1 114 ? 7.344 14.944 -17.134 1.00 81.19 114 ASP A N 1
ATOM 846 C CA . ASP A 1 114 ? 8.126 14.691 -15.928 1.00 81.19 114 ASP A CA 1
ATOM 847 C C . ASP A 1 114 ? 8.950 13.408 -16.154 1.00 81.19 114 ASP A C 1
ATOM 849 O O . ASP A 1 114 ? 8.793 12.731 -17.177 1.00 81.19 114 ASP A O 1
ATOM 853 N N . ILE A 1 115 ? 9.817 13.044 -15.207 1.00 81.88 115 ILE A N 1
ATOM 854 C CA . ILE A 1 115 ? 10.507 11.746 -15.239 1.00 81.88 115 ILE A CA 1
ATOM 855 C C . ILE A 1 115 ? 9.467 10.649 -14.983 1.00 81.88 115 ILE A C 1
ATOM 857 O O . ILE A 1 115 ? 8.869 10.594 -13.909 1.00 81.88 115 ILE A O 1
ATOM 861 N N . TYR A 1 116 ? 9.239 9.789 -15.975 1.00 86.19 116 TYR A N 1
ATOM 862 C CA . TYR A 1 116 ? 8.259 8.703 -15.911 1.00 86.19 116 TYR A CA 1
ATOM 863 C C . TYR A 1 116 ? 8.818 7.468 -15.205 1.00 86.19 116 TYR A C 1
ATOM 865 O O . TYR A 1 116 ? 8.091 6.815 -14.460 1.00 86.19 116 TYR A O 1
ATOM 873 N N . ALA A 1 117 ? 10.099 7.155 -15.419 1.00 89.81 117 ALA A N 1
ATOM 874 C CA . ALA A 1 117 ? 10.782 6.037 -14.775 1.00 89.81 117 ALA A CA 1
ATOM 875 C C . ALA A 1 117 ? 12.308 6.187 -14.857 1.00 89.81 117 ALA A C 1
ATOM 877 O O . ALA A 1 117 ? 12.828 6.794 -15.793 1.00 89.81 117 ALA A O 1
ATOM 878 N N . GLN A 1 118 ? 13.017 5.583 -13.901 1.00 91.44 118 GLN A N 1
ATOM 879 C CA . GLN A 1 118 ? 14.475 5.472 -13.885 1.00 91.44 118 GLN A CA 1
ATOM 880 C C . GLN A 1 118 ? 14.877 4.068 -13.445 1.00 91.44 118 GLN A C 1
ATOM 882 O O . GLN A 1 118 ? 14.239 3.478 -12.570 1.00 91.44 118 GLN A O 1
ATOM 887 N N . ALA A 1 119 ? 15.957 3.550 -14.017 1.00 89.69 119 ALA A N 1
ATOM 888 C CA . ALA A 1 119 ? 16.579 2.323 -13.554 1.00 89.69 119 ALA A CA 1
ATOM 889 C C . ALA A 1 119 ? 18.101 2.380 -13.745 1.00 89.69 119 ALA A C 1
ATOM 891 O O . ALA A 1 119 ? 18.624 3.192 -14.509 1.00 89.69 119 ALA A O 1
ATOM 892 N N . ARG A 1 120 ? 18.801 1.520 -13.007 1.00 85.81 120 ARG A N 1
ATOM 893 C CA . ARG A 1 120 ? 20.261 1.410 -12.977 1.00 85.81 120 ARG A CA 1
ATOM 894 C C . ARG A 1 120 ? 20.647 -0.066 -12.972 1.00 85.81 120 ARG A C 1
ATOM 896 O O . ARG A 1 120 ? 20.012 -0.861 -12.274 1.00 85.81 120 ARG A O 1
ATOM 903 N N . THR A 1 121 ? 21.662 -0.449 -13.739 1.00 78.75 121 THR A N 1
ATOM 904 C CA . THR A 1 121 ? 22.175 -1.828 -13.734 1.00 78.75 121 THR A CA 1
ATOM 905 C C . THR A 1 121 ? 22.931 -2.128 -12.436 1.00 78.75 121 THR A C 1
ATOM 907 O O . THR A 1 121 ? 23.273 -1.234 -11.668 1.00 78.75 121 THR A O 1
ATOM 910 N N . GLY A 1 122 ? 23.228 -3.398 -12.157 1.00 73.00 122 GLY A N 1
ATOM 911 C CA . GLY A 1 122 ? 24.275 -3.718 -11.180 1.00 73.00 122 GLY A CA 1
ATOM 912 C C . GLY A 1 122 ? 25.671 -3.383 -11.725 1.00 73.00 122 GLY A C 1
ATOM 913 O O . GLY A 1 122 ? 25.831 -3.176 -12.928 1.00 73.00 122 GLY A O 1
ATOM 914 N N . HIS A 1 123 ? 26.679 -3.395 -10.847 1.00 67.56 123 HIS A N 1
ATOM 915 C CA . HIS A 1 123 ? 28.092 -3.402 -11.247 1.00 67.56 123 HIS A CA 1
ATOM 916 C C . HIS A 1 123 ? 28.413 -4.737 -11.922 1.00 67.56 123 HIS A C 1
ATOM 918 O O . HIS A 1 123 ? 28.221 -5.797 -11.310 1.00 67.56 123 HIS A O 1
ATOM 924 N N . SER A 1 124 ? 28.861 -4.719 -13.175 1.00 57.94 124 SER A N 1
ATOM 925 C CA . SER A 1 124 ? 29.325 -5.941 -13.823 1.00 57.94 124 SER A CA 1
ATOM 926 C C . SER A 1 124 ? 30.375 -5.684 -14.894 1.00 57.94 124 SER A C 1
ATOM 928 O O . SER A 1 124 ? 30.301 -4.731 -15.667 1.00 57.94 124 SER A O 1
ATOM 930 N N . ARG A 1 125 ? 31.270 -6.674 -15.019 1.00 55.31 125 ARG A N 1
ATOM 931 C CA . ARG A 1 125 ? 32.224 -6.831 -16.127 1.00 55.31 125 ARG A CA 1
ATOM 932 C C . ARG A 1 125 ? 31.560 -6.936 -17.508 1.00 55.31 125 ARG A C 1
ATOM 934 O O . ARG A 1 125 ? 32.188 -6.659 -18.513 1.00 55.31 125 ARG A O 1
ATOM 941 N N . PHE A 1 126 ? 30.306 -7.388 -17.541 1.00 56.38 126 PHE A N 1
ATOM 942 C CA . PHE A 1 126 ? 29.421 -7.435 -18.704 1.00 56.38 126 PHE A CA 1
ATOM 943 C C . PHE A 1 126 ? 28.001 -7.392 -18.136 1.00 56.38 126 PHE A C 1
ATOM 945 O O . PHE A 1 126 ? 27.577 -8.350 -17.491 1.00 56.38 126 PHE A O 1
ATOM 952 N N . ILE A 1 127 ? 27.337 -6.243 -18.262 1.00 59.28 127 ILE A N 1
ATOM 953 C CA . ILE A 1 127 ? 25.997 -5.915 -17.749 1.00 59.28 127 ILE A CA 1
ATOM 954 C C . ILE A 1 127 ? 25.048 -7.124 -17.854 1.00 59.28 127 ILE A C 1
ATOM 956 O O . ILE A 1 127 ? 24.602 -7.492 -18.938 1.00 59.28 127 ILE A O 1
ATOM 960 N N . GLU A 1 128 ? 24.785 -7.787 -16.727 1.00 60.09 128 GLU A N 1
ATOM 961 C CA . GLU A 1 128 ? 23.814 -8.876 -16.618 1.00 60.09 128 GLU A CA 1
ATOM 962 C C . GLU A 1 128 ? 22.762 -8.463 -15.576 1.00 60.09 128 GLU A C 1
ATOM 964 O O . GLU A 1 128 ? 23.128 -8.197 -14.427 1.00 60.09 128 GLU A O 1
ATOM 969 N N . PRO A 1 129 ? 21.469 -8.403 -15.942 1.00 63.31 129 PRO A N 1
ATOM 970 C CA . PRO A 1 129 ? 20.918 -8.677 -17.271 1.00 63.31 129 PRO A CA 1
ATOM 971 C C . PRO A 1 129 ? 21.287 -7.603 -18.308 1.00 63.31 129 PRO A C 1
ATOM 973 O O . PRO A 1 129 ? 21.442 -6.436 -17.968 1.00 63.31 129 PRO A O 1
ATOM 976 N N . ARG A 1 130 ? 21.363 -7.995 -19.588 1.00 77.06 130 ARG A N 1
ATOM 977 C CA . ARG A 1 130 ? 21.580 -7.090 -20.734 1.00 77.06 130 ARG A CA 1
ATOM 978 C C . ARG A 1 130 ? 20.326 -6.299 -21.107 1.00 77.06 130 ARG A C 1
ATOM 980 O O . ARG A 1 130 ? 20.031 -6.096 -22.275 1.00 77.06 130 ARG A O 1
ATOM 987 N N . TYR A 1 131 ? 19.551 -5.893 -20.120 1.00 86.50 131 TYR A N 1
ATOM 988 C CA . TYR A 1 131 ? 18.421 -5.017 -20.336 1.00 86.50 131 TYR A CA 1
ATOM 989 C C . TYR A 1 131 ? 18.169 -4.189 -19.091 1.00 86.50 131 TYR A C 1
ATOM 991 O O . TYR A 1 131 ? 18.576 -4.547 -17.983 1.00 86.50 131 TYR A O 1
ATOM 999 N N . LEU A 1 132 ? 17.445 -3.102 -19.288 1.00 90.00 132 LEU A N 1
ATOM 1000 C CA . LEU A 1 132 ? 16.961 -2.267 -18.220 1.00 90.00 132 LEU A CA 1
ATOM 1001 C C . LEU A 1 132 ? 15.465 -2.037 -18.394 1.00 90.00 132 LEU A C 1
ATOM 1003 O O . LEU A 1 132 ? 15.018 -1.562 -19.436 1.00 90.00 132 LEU A O 1
ATOM 1007 N N . ASP A 1 133 ? 14.712 -2.385 -17.359 1.00 93.25 133 ASP A N 1
ATOM 1008 C CA . ASP A 1 133 ? 13.261 -2.256 -17.342 1.00 93.25 133 ASP A CA 1
ATOM 1009 C C . ASP A 1 133 ? 12.874 -0.970 -16.617 1.00 93.25 133 ASP A C 1
ATOM 1011 O O . ASP A 1 133 ? 12.992 -0.857 -15.396 1.00 93.25 133 ASP A O 1
ATOM 1015 N N . LEU A 1 134 ? 12.396 0.004 -17.384 1.00 94.06 134 LEU A N 1
ATOM 1016 C CA . LEU A 1 134 ? 11.807 1.233 -16.878 1.00 94.06 134 LEU A CA 1
ATOM 1017 C C . LEU A 1 134 ? 10.313 0.998 -16.672 1.00 94.06 134 LEU A C 1
ATOM 1019 O O . LEU A 1 134 ? 9.512 1.117 -17.602 1.00 94.06 134 LEU A O 1
ATOM 1023 N N . VAL A 1 135 ? 9.943 0.622 -15.450 1.00 94.38 135 VAL A N 1
ATOM 1024 C CA . VAL A 1 135 ? 8.540 0.425 -15.073 1.00 94.38 135 VAL A CA 1
ATOM 1025 C C . VAL A 1 135 ? 7.881 1.790 -14.922 1.00 94.38 135 VAL A C 1
ATOM 1027 O O . VAL A 1 135 ? 8.249 2.552 -14.031 1.00 94.38 135 VAL A O 1
ATOM 1030 N N . VAL A 1 136 ? 6.905 2.085 -15.778 1.00 93.25 136 VAL A N 1
ATOM 1031 C CA . VAL A 1 136 ? 6.108 3.314 -15.742 1.00 93.25 136 VAL A CA 1
ATOM 1032 C C . VAL A 1 136 ? 4.752 2.990 -15.106 1.00 93.25 136 VAL A C 1
ATOM 1034 O O . VAL A 1 136 ? 3.908 2.361 -15.758 1.00 93.25 136 VAL A O 1
ATOM 1037 N N . PRO A 1 137 ? 4.516 3.390 -13.842 1.00 90.88 137 PRO A N 1
ATOM 1038 C CA . PRO A 1 137 ? 3.229 3.190 -13.185 1.00 90.88 137 PRO A CA 1
ATOM 1039 C C . PRO A 1 137 ? 2.119 3.920 -13.939 1.00 90.88 137 PRO A C 1
ATOM 1041 O O . PRO A 1 137 ? 2.323 5.038 -14.414 1.00 90.88 137 PRO A O 1
ATOM 1044 N N . ASP A 1 138 ? 0.942 3.298 -14.050 1.00 90.62 138 ASP A N 1
ATOM 1045 C CA . ASP A 1 138 ? -0.187 3.857 -14.809 1.00 90.62 138 ASP A CA 1
ATOM 1046 C C . ASP A 1 138 ? 0.173 4.230 -16.267 1.00 90.62 138 ASP A C 1
ATOM 1048 O O . ASP A 1 138 ? -0.460 5.089 -16.891 1.00 90.62 138 ASP A O 1
ATOM 1052 N N . GLY A 1 139 ? 1.195 3.580 -16.829 1.00 90.56 139 GLY A N 1
ATOM 1053 C CA . GLY A 1 139 ? 1.795 3.961 -18.096 1.00 90.56 139 GLY A CA 1
ATOM 1054 C C . GLY A 1 139 ? 1.019 3.564 -19.351 1.00 90.56 139 GLY A C 1
ATOM 1055 O O . GLY A 1 139 ? 1.315 4.097 -20.418 1.00 90.56 139 GLY A O 1
ATOM 1056 N N . ILE A 1 140 ? -0.024 2.724 -19.251 1.00 91.62 140 ILE A N 1
ATOM 1057 C CA . ILE A 1 140 ? -0.889 2.390 -20.402 1.00 91.62 140 ILE A CA 1
ATOM 1058 C C . ILE A 1 140 ? -1.450 3.651 -21.076 1.00 91.62 140 ILE A C 1
ATOM 1060 O O . ILE A 1 140 ? -1.622 3.682 -22.294 1.00 91.62 140 ILE A O 1
ATOM 1064 N N . GLN A 1 141 ? -1.723 4.707 -20.305 1.00 91.50 141 GLN A N 1
ATOM 1065 C CA . GLN A 1 141 ? -2.270 5.954 -20.849 1.00 91.50 141 GLN A CA 1
ATOM 1066 C C . GLN A 1 141 ? -1.277 6.736 -21.721 1.00 91.50 141 GLN A C 1
ATOM 1068 O O . GLN A 1 141 ? -1.717 7.571 -22.503 1.00 91.50 141 GLN A O 1
ATOM 1073 N N . PHE A 1 142 ? 0.026 6.464 -21.590 1.00 91.81 142 PHE A N 1
ATOM 1074 C CA . PHE A 1 142 ? 1.089 7.136 -22.339 1.00 91.81 142 PHE A CA 1
ATOM 1075 C C . PHE A 1 142 ? 1.467 6.388 -23.624 1.00 91.81 142 PHE A C 1
ATOM 1077 O O . PHE A 1 142 ? 2.364 6.816 -24.344 1.00 91.81 142 PHE A O 1
ATOM 1084 N N . ILE A 1 143 ? 0.810 5.264 -23.946 1.00 93.62 143 ILE A N 1
ATOM 1085 C CA . ILE A 1 143 ? 1.033 4.565 -25.218 1.00 93.62 143 ILE A CA 1
ATOM 1086 C C . ILE A 1 143 ? 0.717 5.515 -26.383 1.00 93.62 143 ILE A C 1
ATOM 1088 O O . ILE A 1 143 ? -0.395 6.026 -26.505 1.00 93.62 143 ILE A O 1
ATOM 1092 N N . GLY A 1 144 ? 1.697 5.711 -27.266 1.00 93.94 144 GLY A N 1
ATOM 1093 C CA . GLY A 1 144 ? 1.651 6.652 -28.384 1.00 93.94 144 GLY A CA 1
ATOM 1094 C C . GLY A 1 144 ? 2.296 8.013 -28.103 1.00 93.94 144 GLY A C 1
ATOM 1095 O O . GLY A 1 144 ? 2.568 8.740 -29.061 1.00 93.94 144 GLY A O 1
ATOM 1096 N N . ASP A 1 145 ? 2.596 8.345 -26.844 1.00 94.31 145 ASP A N 1
ATOM 1097 C CA . ASP A 1 145 ? 3.322 9.568 -26.499 1.00 94.31 145 ASP A CA 1
ATOM 1098 C C . ASP A 1 145 ? 4.814 9.433 -26.832 1.00 94.31 145 ASP A C 1
ATOM 1100 O O . ASP A 1 145 ? 5.396 8.343 -26.797 1.00 94.31 145 ASP A O 1
ATOM 1104 N N . GLN A 1 146 ? 5.444 10.561 -27.169 1.00 93.56 146 GLN A N 1
ATOM 1105 C CA . GLN A 1 146 ? 6.895 10.638 -27.317 1.00 93.56 146 GLN A CA 1
ATOM 1106 C C . GLN A 1 146 ? 7.548 10.922 -25.968 1.00 93.56 146 GLN A C 1
ATOM 1108 O O . GLN A 1 146 ? 7.172 11.866 -25.275 1.00 93.56 146 GLN A O 1
ATOM 1113 N N . VAL A 1 147 ? 8.567 10.135 -25.647 1.00 93.50 147 VAL A N 1
ATOM 1114 C CA . VAL A 1 147 ? 9.447 10.337 -24.502 1.00 93.50 147 VAL A CA 1
ATOM 1115 C C . VAL A 1 147 ? 10.893 10.410 -24.951 1.00 93.50 147 VAL A C 1
ATOM 1117 O O . VAL A 1 147 ? 11.290 9.853 -25.978 1.00 93.50 147 VAL A O 1
ATOM 1120 N N . THR A 1 148 ? 11.678 11.096 -24.142 1.00 91.69 148 THR A N 1
ATOM 1121 C CA . THR A 1 148 ? 13.126 11.099 -24.223 1.00 91.69 148 THR A CA 1
ATOM 1122 C C . THR A 1 148 ? 13.669 9.986 -23.337 1.00 91.69 148 THR A C 1
ATOM 1124 O O . THR A 1 148 ? 13.307 9.906 -22.167 1.00 91.69 148 THR A O 1
ATOM 1127 N N . ILE A 1 149 ? 14.541 9.142 -23.878 1.00 89.44 149 ILE A N 1
ATOM 1128 C CA . ILE A 1 149 ? 15.301 8.157 -23.112 1.00 89.44 149 ILE A CA 1
ATOM 1129 C C . ILE A 1 149 ? 16.743 8.644 -23.023 1.00 89.44 149 ILE A C 1
ATOM 1131 O O . ILE A 1 149 ? 17.420 8.737 -24.044 1.00 89.44 149 ILE A O 1
ATOM 1135 N N . SER A 1 150 ? 17.203 8.948 -21.814 1.00 87.06 150 SER A N 1
ATOM 1136 C CA . SER A 1 150 ? 18.597 9.309 -21.552 1.00 87.06 150 SER A CA 1
ATOM 1137 C C . SER A 1 150 ? 19.350 8.079 -21.061 1.00 87.06 150 SER A C 1
ATOM 1139 O O . SER A 1 150 ? 18.899 7.434 -20.115 1.00 87.06 150 SER A O 1
ATOM 1141 N N . LEU A 1 151 ? 20.477 7.750 -21.689 1.00 84.75 151 LEU A N 1
ATOM 1142 C CA . LEU A 1 151 ? 21.338 6.620 -21.342 1.00 84.75 151 LEU A CA 1
ATOM 1143 C C . LEU A 1 151 ? 22.702 7.123 -20.886 1.00 84.75 151 LEU A C 1
ATOM 1145 O O . LEU A 1 151 ? 23.416 7.757 -21.660 1.00 84.75 151 LEU A O 1
ATOM 1149 N N . TYR A 1 152 ? 23.069 6.795 -19.652 1.00 81.88 152 TYR A N 1
ATOM 1150 C CA . TYR A 1 152 ? 24.344 7.157 -19.043 1.00 81.88 152 TYR A CA 1
ATOM 1151 C C . TYR A 1 152 ? 25.155 5.893 -18.770 1.00 81.88 152 TYR A C 1
ATOM 1153 O O . TYR A 1 152 ? 24.622 4.939 -18.211 1.00 81.88 152 TYR A O 1
ATOM 1161 N N . ALA A 1 153 ? 26.441 5.893 -19.109 1.00 79.69 153 ALA A N 1
ATOM 1162 C CA . ALA A 1 153 ? 27.370 4.827 -18.758 1.00 79.69 153 ALA A CA 1
ATOM 1163 C C . ALA A 1 153 ? 28.422 5.395 -17.820 1.00 79.69 153 ALA A C 1
ATOM 1165 O O . ALA A 1 153 ? 28.904 6.507 -18.017 1.00 79.69 153 ALA A O 1
ATOM 1166 N N . TYR A 1 154 ? 28.789 4.617 -16.814 1.00 77.88 154 TYR A N 1
ATOM 1167 C CA . TYR A 1 154 ? 29.781 4.991 -15.821 1.00 77.88 154 TYR A CA 1
ATOM 1168 C C . TYR A 1 154 ? 30.826 3.891 -15.677 1.00 77.88 154 TYR A C 1
ATOM 1170 O O . TYR A 1 154 ? 30.517 2.707 -15.837 1.00 77.88 154 TYR A O 1
ATOM 1178 N N . TRP A 1 155 ? 32.049 4.282 -15.312 1.00 75.25 155 TRP A N 1
ATOM 1179 C CA . TRP A 1 155 ? 33.101 3.363 -14.876 1.00 75.25 155 TRP A CA 1
ATOM 1180 C C . TRP A 1 155 ? 33.465 3.603 -13.410 1.00 75.25 155 TRP A C 1
ATOM 1182 O O . TRP A 1 155 ? 33.853 4.702 -13.018 1.00 75.25 155 TRP A O 1
ATOM 1192 N N . HIS A 1 156 ? 33.382 2.533 -12.616 1.00 62.91 156 HIS A N 1
ATOM 1193 C CA . HIS A 1 156 ? 33.741 2.480 -11.193 1.00 62.91 156 HIS A CA 1
ATOM 1194 C C . HIS A 1 156 ? 33.084 3.538 -10.256 1.00 62.91 156 HIS A C 1
ATOM 1196 O O . HIS A 1 156 ? 32.236 4.326 -10.658 1.00 62.91 156 HIS A O 1
ATOM 1202 N N . LEU A 1 157 ? 33.437 3.500 -8.957 1.00 53.97 157 LEU A N 1
ATOM 1203 C CA . LEU A 1 157 ? 32.872 4.280 -7.832 1.00 53.97 157 LEU A CA 1
ATOM 1204 C C . LEU A 1 157 ? 33.002 5.816 -7.941 1.00 53.97 157 LEU A C 1
ATOM 1206 O O . LEU A 1 157 ? 32.516 6.512 -7.051 1.00 53.97 157 LEU A O 1
ATOM 1210 N N . ASP A 1 158 ? 33.658 6.338 -8.978 1.00 56.00 158 ASP A N 1
ATOM 1211 C CA . ASP A 1 158 ? 33.923 7.774 -9.136 1.00 56.00 158 ASP A CA 1
ATOM 1212 C C . ASP A 1 158 ? 32.883 8.503 -10.018 1.00 56.00 158 ASP A C 1
ATOM 1214 O O . ASP A 1 158 ? 33.083 9.673 -10.342 1.00 56.00 158 ASP A O 1
ATOM 1218 N N . ASP A 1 159 ? 31.766 7.855 -10.387 1.00 62.34 159 ASP A N 1
ATOM 1219 C CA . ASP A 1 159 ? 30.670 8.434 -11.196 1.00 62.34 159 ASP A CA 1
ATOM 1220 C C . ASP A 1 159 ? 31.181 9.199 -12.438 1.00 62.34 159 ASP A C 1
ATOM 1222 O O . ASP A 1 159 ? 30.623 10.216 -12.870 1.00 62.34 159 ASP A O 1
ATOM 1226 N N . MET A 1 160 ? 32.281 8.728 -13.030 1.00 67.75 160 MET A N 1
ATOM 1227 C CA . MET A 1 160 ? 32.776 9.293 -14.274 1.00 67.75 160 MET A CA 1
ATOM 1228 C C . MET A 1 160 ? 31.925 8.753 -15.416 1.00 67.75 160 MET A C 1
ATOM 1230 O O . MET A 1 160 ? 31.905 7.553 -15.678 1.00 67.75 160 MET A O 1
ATOM 1234 N N . VAL A 1 161 ? 31.206 9.666 -16.062 1.00 72.69 161 VAL A N 1
ATOM 1235 C CA . VAL A 1 161 ? 30.368 9.374 -17.221 1.00 72.69 161 VAL A CA 1
ATOM 1236 C C . VAL A 1 161 ? 31.273 9.072 -18.417 1.00 72.69 161 VAL A C 1
ATOM 1238 O O . VAL A 1 161 ? 32.232 9.803 -18.650 1.00 72.69 161 VAL A O 1
ATOM 1241 N N . ILE A 1 162 ? 30.966 8.006 -19.145 1.00 75.19 162 ILE A N 1
ATOM 1242 C CA . ILE A 1 162 ? 31.560 7.634 -20.430 1.00 75.19 162 ILE A CA 1
ATOM 1243 C C . ILE A 1 162 ? 30.692 8.211 -21.537 1.00 75.19 162 ILE A C 1
ATOM 1245 O O . ILE A 1 162 ? 29.470 8.100 -21.458 1.00 75.19 162 ILE A O 1
ATOM 1249 N N . ASP A 1 163 ? 31.310 8.783 -22.570 1.00 73.25 163 ASP A N 1
ATOM 1250 C CA . ASP A 1 163 ? 30.571 9.130 -23.776 1.00 73.25 163 ASP A CA 1
ATOM 1251 C C . ASP A 1 163 ? 30.120 7.870 -24.520 1.00 73.25 163 ASP A C 1
ATOM 1253 O O . ASP A 1 163 ? 30.923 7.003 -24.850 1.00 73.25 163 ASP A O 1
ATOM 1257 N N . ILE A 1 164 ? 28.815 7.758 -24.737 1.00 72.06 164 ILE A N 1
ATOM 1258 C CA . ILE A 1 164 ? 28.162 6.570 -25.298 1.00 72.06 164 ILE A CA 1
ATOM 1259 C C . ILE A 1 164 ? 27.886 6.718 -26.807 1.00 72.06 164 ILE A C 1
ATOM 1261 O O . ILE A 1 164 ? 27.554 5.751 -27.496 1.00 72.06 164 ILE A O 1
ATOM 1265 N N . ASP A 1 165 ? 27.974 7.944 -27.319 1.00 69.38 165 ASP A N 1
ATOM 1266 C CA . ASP A 1 165 ? 27.691 8.245 -28.715 1.00 69.38 165 ASP A CA 1
ATOM 1267 C C . ASP A 1 165 ? 28.613 9.369 -29.200 1.00 69.38 165 ASP A C 1
ATOM 1269 O O . ASP A 1 165 ? 28.358 10.553 -28.940 1.00 69.38 165 ASP A O 1
ATOM 1273 N N . PRO A 1 166 ? 29.713 9.020 -29.888 1.00 61.66 166 PRO A N 1
ATOM 1274 C CA . PRO A 1 166 ? 30.700 10.003 -30.302 1.00 61.66 166 PRO A CA 1
ATOM 1275 C C . PRO A 1 166 ? 30.200 10.903 -31.437 1.00 61.66 166 PRO A C 1
ATOM 1277 O O . PRO A 1 166 ? 30.795 11.966 -31.649 1.00 61.66 166 PRO A O 1
ATOM 1280 N N . ASP A 1 167 ? 29.110 10.545 -32.132 1.00 67.19 167 ASP A N 1
ATOM 1281 C CA . ASP A 1 167 ? 28.506 11.382 -33.167 1.00 67.19 167 ASP A CA 1
ATOM 1282 C C . ASP A 1 167 ? 27.562 12.433 -32.544 1.00 67.19 167 ASP A C 1
ATOM 1284 O O . ASP A 1 167 ? 26.470 12.121 -32.059 1.00 67.19 167 ASP A O 1
ATOM 1288 N N . PRO A 1 168 ? 27.904 13.735 -32.600 1.00 62.38 168 PRO A N 1
ATOM 1289 C CA . PRO A 1 168 ? 27.052 14.789 -32.061 1.00 62.38 168 PRO A CA 1
ATOM 1290 C C . PRO A 1 168 ? 25.680 14.903 -32.745 1.00 62.38 168 PRO A C 1
ATOM 1292 O O . PRO A 1 168 ? 24.801 15.590 -32.221 1.00 62.38 168 PRO A O 1
ATOM 1295 N N . ALA A 1 169 ? 25.492 14.299 -33.923 1.00 67.31 169 ALA A N 1
ATOM 1296 C CA . ALA A 1 169 ? 24.237 14.335 -34.666 1.00 67.31 169 ALA A CA 1
ATOM 1297 C C . ALA A 1 169 ? 23.158 13.395 -34.098 1.00 67.31 169 ALA A C 1
ATOM 1299 O O . ALA A 1 169 ? 21.974 13.610 -34.371 1.00 67.31 169 ALA A O 1
ATOM 1300 N N . ASN A 1 170 ? 23.539 12.417 -33.273 1.00 65.69 170 ASN A N 1
ATOM 1301 C CA . ASN A 1 170 ? 22.678 11.317 -32.830 1.00 65.69 170 ASN A CA 1
ATOM 1302 C C . ASN A 1 170 ? 22.084 11.518 -31.422 1.00 65.69 170 ASN A C 1
ATOM 1304 O O . ASN A 1 170 ? 21.581 10.590 -30.795 1.00 65.69 170 ASN A O 1
ATOM 1308 N N . GLY A 1 171 ? 22.039 12.770 -30.950 1.00 66.00 171 GLY A N 1
ATOM 1309 C CA . GLY A 1 171 ? 21.415 13.115 -29.666 1.00 66.00 171 GLY A CA 1
ATOM 1310 C C . GLY A 1 171 ? 22.390 13.162 -28.489 1.00 66.00 171 GLY A C 1
ATOM 1311 O O . GLY A 1 171 ? 21.972 13.060 -27.338 1.00 66.00 171 GLY A O 1
ATOM 1312 N N . ARG A 1 172 ? 23.683 13.359 -28.758 1.00 72.44 172 ARG A N 1
ATOM 1313 C CA . ARG A 1 172 ? 24.716 13.548 -27.737 1.00 72.44 172 ARG A CA 1
ATOM 1314 C C . ARG A 1 172 ? 24.489 14.809 -26.900 1.00 72.44 172 ARG A C 1
ATOM 1316 O O . ARG A 1 172 ? 24.325 15.918 -27.417 1.00 72.44 172 ARG A O 1
ATOM 1323 N N . THR A 1 173 ? 24.619 14.662 -25.588 1.00 68.75 173 THR A N 1
ATOM 1324 C CA . THR A 1 173 ? 24.618 15.768 -24.621 1.00 68.75 173 THR A CA 1
ATOM 1325 C C . THR A 1 173 ? 25.834 15.683 -23.710 1.00 68.75 173 THR A C 1
ATOM 1327 O O . THR A 1 173 ? 26.104 14.645 -23.116 1.00 68.75 173 THR A O 1
ATOM 1330 N N . VAL A 1 174 ? 26.572 16.789 -23.575 1.00 65.00 174 VAL A N 1
ATOM 1331 C CA . VAL A 1 174 ? 27.757 16.856 -22.706 1.00 65.00 174 VAL A CA 1
ATOM 1332 C C . VAL A 1 174 ? 27.307 16.948 -21.248 1.00 65.00 174 VAL A C 1
ATOM 1334 O O . VAL A 1 174 ? 26.508 17.823 -20.898 1.00 65.00 174 VAL A O 1
ATOM 1337 N N . GLY A 1 175 ? 27.805 16.048 -20.399 1.00 58.19 175 GLY A N 1
ATOM 1338 C CA . GLY A 1 175 ? 27.516 16.056 -18.968 1.00 58.19 175 GLY A CA 1
ATOM 1339 C C . GLY A 1 175 ? 28.102 17.279 -18.252 1.00 58.19 175 GLY A C 1
ATOM 1340 O O . GLY A 1 175 ? 28.914 18.033 -18.785 1.00 58.19 175 GLY A O 1
ATOM 1341 N N . THR A 1 176 ? 27.720 17.487 -16.990 1.00 54.31 176 THR A N 1
ATOM 1342 C CA . THR A 1 176 ? 28.312 18.547 -16.147 1.00 54.31 176 THR A CA 1
ATOM 1343 C C . THR A 1 176 ? 29.770 18.266 -15.770 1.00 54.31 176 THR A C 1
ATOM 1345 O O . THR A 1 176 ? 30.477 19.176 -15.336 1.00 54.31 176 THR A O 1
ATOM 1348 N N . ASN A 1 177 ? 30.220 17.016 -15.922 1.00 56.75 177 ASN A N 1
ATOM 1349 C CA . ASN A 1 177 ? 31.620 16.626 -15.828 1.00 56.75 177 ASN A CA 1
ATOM 1350 C C . ASN A 1 177 ? 32.267 16.819 -17.215 1.00 56.75 177 ASN A C 1
ATOM 1352 O O . ASN A 1 177 ? 31.804 16.196 -18.167 1.00 56.75 177 ASN A O 1
ATOM 1356 N N . PRO A 1 178 ? 33.315 17.650 -17.369 1.00 51.59 178 PRO A N 1
ATOM 1357 C CA . PRO A 1 178 ? 33.913 17.974 -18.671 1.00 51.59 178 PRO A CA 1
ATOM 1358 C C . PRO A 1 178 ? 34.616 16.802 -19.390 1.00 51.59 178 PRO A C 1
ATOM 1360 O O . PRO A 1 178 ? 35.335 17.044 -20.355 1.00 51.59 178 PRO A O 1
ATOM 1363 N N . ALA A 1 179 ? 34.436 15.565 -18.922 1.00 55.94 179 ALA A N 1
ATOM 1364 C CA . ALA A 1 179 ? 35.107 14.359 -19.397 1.00 55.94 179 ALA A CA 1
ATOM 1365 C C . ALA A 1 179 ? 34.141 13.239 -19.853 1.00 55.94 179 ALA A C 1
ATOM 1367 O O . ALA A 1 179 ? 34.578 12.099 -19.917 1.00 55.94 179 ALA A O 1
ATOM 1368 N N . GLY A 1 180 ? 32.855 13.532 -20.116 1.00 65.62 180 GLY A N 1
ATOM 1369 C CA . GLY A 1 180 ? 31.914 12.528 -20.639 1.00 65.62 180 GLY A CA 1
ATOM 1370 C C . GLY A 1 180 ? 30.569 13.074 -21.141 1.00 65.62 180 GLY A C 1
ATOM 1371 O O . GLY A 1 180 ? 30.093 14.124 -20.688 1.00 65.62 180 GLY A O 1
ATOM 1372 N N . GLY A 1 181 ? 29.960 12.356 -22.089 1.00 72.62 181 GLY A N 1
ATOM 1373 C CA . GLY A 1 181 ? 28.639 12.620 -22.678 1.00 72.62 181 GLY A CA 1
ATOM 1374 C C . GLY A 1 181 ? 27.611 11.534 -22.343 1.00 72.62 181 GLY A C 1
ATOM 1375 O O . GLY A 1 181 ? 27.933 10.547 -21.702 1.00 72.62 181 GLY A O 1
ATOM 1376 N N . TYR A 1 182 ? 26.355 11.718 -22.739 1.00 77.81 182 TYR A N 1
ATOM 1377 C CA . TYR A 1 182 ? 25.319 10.684 -22.640 1.00 77.81 182 TYR A CA 1
ATOM 1378 C C . TYR A 1 182 ? 24.440 10.689 -23.892 1.00 77.81 182 TYR A C 1
ATOM 1380 O O . TYR A 1 182 ? 24.346 11.712 -24.581 1.00 77.81 182 TYR A O 1
ATOM 1388 N N . LEU A 1 183 ? 23.812 9.547 -24.176 1.00 80.69 183 LEU A N 1
ATOM 1389 C CA . LEU A 1 183 ? 22.983 9.335 -25.362 1.00 80.69 183 LEU A CA 1
ATOM 1390 C C . LEU A 1 183 ? 21.524 9.680 -25.058 1.00 80.69 183 LEU A C 1
ATOM 1392 O O . LEU A 1 183 ? 20.968 9.216 -24.062 1.00 80.69 183 LEU A O 1
ATOM 1396 N N . THR A 1 184 ? 20.901 10.475 -25.927 1.00 84.31 184 THR A N 1
ATOM 1397 C CA . THR A 1 184 ? 19.480 10.826 -25.850 1.00 84.31 184 THR A CA 1
ATOM 1398 C C . THR A 1 184 ? 18.709 10.252 -27.034 1.00 84.31 184 THR A C 1
ATOM 1400 O O . THR A 1 184 ? 18.972 10.599 -28.182 1.00 84.31 184 THR A O 1
ATOM 1403 N N . LEU A 1 185 ? 17.689 9.439 -26.758 1.00 85.69 185 LEU A N 1
ATOM 1404 C CA . LEU A 1 185 ? 16.821 8.827 -27.764 1.00 85.69 185 LEU A CA 1
ATOM 1405 C C . LEU A 1 185 ? 15.427 9.441 -27.716 1.00 85.69 185 LEU A C 1
ATOM 1407 O O . LEU A 1 185 ? 14.870 9.639 -26.640 1.00 85.69 185 LEU A O 1
ATOM 1411 N N . THR A 1 186 ? 14.818 9.674 -28.877 1.00 90.00 186 THR A N 1
ATOM 1412 C CA . THR A 1 186 ? 13.374 9.940 -28.951 1.00 90.00 186 THR A CA 1
ATOM 1413 C C . THR A 1 186 ? 12.646 8.629 -29.205 1.00 90.00 186 THR A C 1
ATOM 1415 O O . THR A 1 186 ? 12.841 8.003 -30.245 1.00 90.00 186 THR A O 1
ATOM 1418 N N . TYR A 1 187 ? 11.784 8.228 -28.277 1.00 92.75 187 TYR A N 1
ATOM 1419 C CA . TYR A 1 187 ? 11.047 6.973 -28.335 1.00 92.75 187 TYR A CA 1
ATOM 1420 C C . TYR A 1 187 ? 9.540 7.222 -28.249 1.00 92.75 187 TYR A C 1
ATOM 1422 O O . TYR A 1 187 ? 9.077 8.005 -27.423 1.00 92.75 187 TYR A O 1
ATOM 1430 N N . THR A 1 188 ? 8.758 6.553 -29.097 1.00 95.44 188 THR A N 1
ATOM 1431 C CA . THR A 1 188 ? 7.294 6.551 -28.989 1.00 95.44 188 THR A CA 1
ATOM 1432 C C . THR A 1 188 ? 6.857 5.314 -28.219 1.00 95.44 188 THR A C 1
ATOM 1434 O O . THR A 1 188 ? 7.071 4.189 -28.674 1.00 95.44 188 THR A O 1
ATOM 1437 N N . ILE A 1 189 ? 6.219 5.511 -27.068 1.00 95.19 189 ILE A N 1
ATOM 1438 C CA . ILE A 1 189 ? 5.779 4.414 -26.202 1.00 95.19 189 ILE A CA 1
ATOM 1439 C C . ILE A 1 189 ? 4.814 3.495 -26.963 1.00 95.19 189 ILE A C 1
ATOM 1441 O O . ILE A 1 189 ? 3.882 3.962 -27.616 1.00 95.19 189 ILE A O 1
ATOM 1445 N N . GLY A 1 190 ? 5.018 2.180 -26.865 1.00 94.31 190 GLY A N 1
ATOM 1446 C CA . GLY A 1 190 ? 4.228 1.177 -27.589 1.00 94.31 190 GLY A CA 1
ATOM 1447 C C . GLY A 1 190 ? 4.769 0.817 -28.975 1.00 94.31 190 GLY A C 1
ATOM 1448 O O . GLY A 1 190 ? 4.107 0.076 -29.701 1.00 94.31 190 GLY A O 1
ATOM 1449 N N . THR A 1 191 ? 5.937 1.335 -29.363 1.00 94.69 191 THR A N 1
ATOM 1450 C CA . THR A 1 191 ? 6.617 0.974 -30.617 1.00 94.69 191 THR A CA 1
ATOM 1451 C C . THR A 1 191 ? 7.874 0.143 -30.344 1.00 94.69 191 THR A C 1
ATOM 1453 O O . THR A 1 191 ? 8.119 -0.260 -29.213 1.00 94.69 191 THR A O 1
ATOM 1456 N N . VAL A 1 192 ? 8.646 -0.169 -31.384 1.00 92.06 192 VAL A N 1
ATOM 1457 C CA . VAL A 1 192 ? 9.994 -0.730 -31.242 1.00 92.06 192 VAL A CA 1
ATOM 1458 C C . VAL A 1 192 ? 10.954 0.249 -31.898 1.00 92.06 192 VAL A C 1
ATOM 1460 O O . VAL A 1 192 ? 10.718 0.681 -33.029 1.00 92.06 192 VAL A O 1
ATOM 1463 N N . LEU A 1 193 ? 12.018 0.603 -31.186 1.00 87.56 193 LEU A N 1
ATOM 1464 C CA . LEU A 1 193 ? 13.120 1.413 -31.686 1.00 87.56 193 LEU A CA 1
ATOM 1465 C C . LEU A 1 193 ? 14.390 0.575 -31.624 1.00 87.56 193 LEU A C 1
ATOM 1467 O O . LEU A 1 193 ? 14.750 0.089 -30.562 1.00 87.56 193 LEU A O 1
ATOM 1471 N N . GLN A 1 194 ? 15.089 0.451 -32.743 1.00 83.25 194 GLN A N 1
ATOM 1472 C CA . GLN A 1 194 ? 16.389 -0.202 -32.792 1.00 83.25 194 GLN A CA 1
ATOM 1473 C C . GLN A 1 194 ? 17.448 0.831 -33.174 1.00 83.25 194 GLN A C 1
ATOM 1475 O O . GLN A 1 194 ? 17.260 1.574 -34.140 1.00 83.25 194 GLN A O 1
ATOM 1480 N N 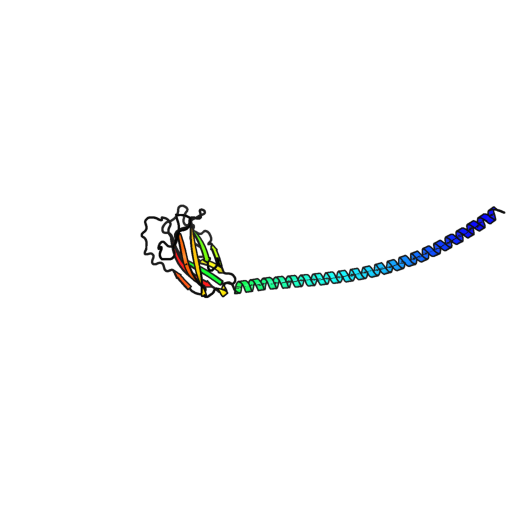. GLY A 1 195 ? 18.536 0.875 -32.410 1.00 74.31 195 GLY A N 1
ATOM 1481 C CA . GLY A 1 195 ? 19.759 1.580 -32.777 1.00 74.31 195 GLY A CA 1
ATOM 1482 C C . GLY A 1 195 ? 20.741 0.591 -33.395 1.00 74.31 195 GLY A C 1
ATOM 1483 O O . GLY A 1 195 ? 21.087 -0.399 -32.754 1.00 74.31 195 GLY A O 1
ATOM 1484 N N . ASP A 1 196 ? 21.156 0.843 -34.636 1.00 62.53 196 ASP A N 1
ATOM 1485 C CA . ASP A 1 196 ? 22.091 0.001 -35.390 1.00 62.53 196 ASP A CA 1
ATOM 1486 C C . ASP A 1 196 ? 23.446 0.722 -35.474 1.00 62.53 196 ASP A C 1
ATOM 1488 O O . ASP A 1 196 ? 23.490 1.907 -35.808 1.00 62.53 196 ASP A O 1
ATOM 1492 N N . MET A 1 197 ? 24.541 0.034 -35.140 1.00 55.75 197 MET A N 1
ATOM 1493 C CA . MET A 1 197 ? 25.887 0.617 -35.120 1.00 55.75 197 MET A CA 1
ATOM 1494 C C . MET A 1 197 ? 26.723 0.055 -36.264 1.00 55.75 197 MET A C 1
ATOM 1496 O O . MET A 1 197 ? 27.185 -1.083 -36.201 1.00 55.75 197 MET A O 1
ATOM 1500 N N . ASP A 1 198 ? 26.981 0.853 -37.298 1.00 55.28 198 ASP A N 1
ATOM 1501 C CA . ASP A 1 198 ? 27.907 0.460 -38.366 1.00 55.28 198 ASP A CA 1
ATOM 1502 C C . ASP A 1 198 ? 29.388 0.671 -37.998 1.00 55.28 198 ASP A C 1
ATOM 1504 O O . ASP A 1 198 ? 30.265 0.319 -38.789 1.00 55.28 198 ASP A O 1
ATOM 1508 N N . GLY A 1 199 ? 29.668 1.177 -36.787 1.00 51.25 199 GLY A N 1
ATOM 1509 C CA . GLY A 1 199 ? 31.001 1.226 -36.182 1.00 51.25 199 GLY A CA 1
ATOM 1510 C C . GLY A 1 199 ? 32.046 1.982 -37.006 1.00 51.25 199 GLY A C 1
ATOM 1511 O O . GLY A 1 199 ? 33.231 1.690 -36.870 1.00 51.25 199 GLY A O 1
ATOM 1512 N N . ASN A 1 200 ? 31.626 2.891 -37.893 1.00 48.25 200 ASN A N 1
ATOM 1513 C CA . ASN A 1 200 ? 32.493 3.463 -38.929 1.00 48.25 200 ASN A CA 1
ATOM 1514 C C . ASN A 1 200 ? 32.969 4.903 -38.688 1.00 48.25 200 ASN A C 1
ATOM 1516 O O . ASN A 1 200 ? 33.588 5.469 -39.587 1.00 48.25 200 ASN A O 1
ATOM 1520 N N . ASP A 1 201 ? 32.769 5.473 -37.501 1.00 48.06 201 ASP A N 1
ATOM 1521 C CA . ASP A 1 201 ? 33.206 6.840 -37.196 1.00 48.06 201 ASP A CA 1
ATOM 1522 C C . ASP A 1 201 ? 34.196 6.895 -36.017 1.00 48.06 201 ASP A C 1
ATOM 1524 O O . ASP A 1 201 ? 33.915 7.464 -34.967 1.00 48.06 201 ASP A O 1
ATOM 1528 N N . ASP A 1 202 ? 35.410 6.363 -36.203 1.00 51.59 202 ASP A N 1
ATOM 1529 C CA . ASP A 1 202 ? 36.555 6.651 -35.335 1.00 51.59 202 ASP A CA 1
ATOM 1530 C C . ASP A 1 202 ? 37.431 7.763 -35.934 1.00 51.59 202 ASP A C 1
ATOM 1532 O O . ASP A 1 202 ? 38.382 7.537 -36.683 1.00 51.59 202 ASP A O 1
ATOM 1536 N N . SER A 1 203 ? 37.145 9.027 -35.608 1.00 44.06 203 SER A N 1
ATOM 1537 C CA . SER A 1 203 ? 38.118 10.105 -35.852 1.00 44.06 203 SER A CA 1
ATOM 1538 C C . SER A 1 203 ? 37.950 11.316 -34.933 1.00 44.06 203 SER A C 1
ATOM 1540 O O . SER A 1 203 ? 37.723 12.431 -35.400 1.00 44.06 203 SER A O 1
ATOM 1542 N N . TYR A 1 204 ? 38.198 11.136 -33.630 1.00 44.88 204 TYR A N 1
ATOM 1543 C CA . TYR A 1 204 ? 38.617 12.234 -32.752 1.00 44.88 204 TYR A CA 1
ATOM 1544 C C . 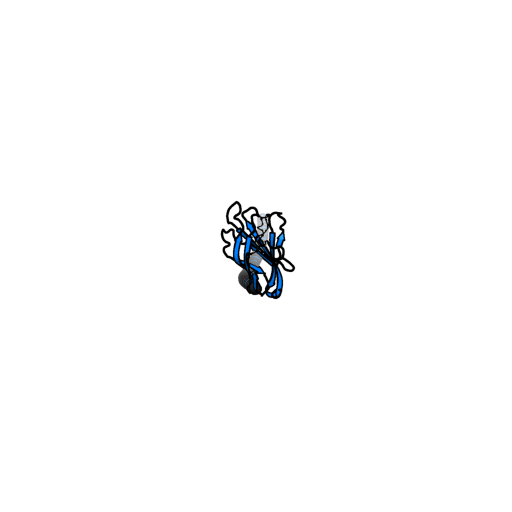TYR A 1 204 ? 39.745 11.810 -31.800 1.00 44.88 204 TYR A C 1
ATOM 1546 O O . TYR A 1 204 ? 39.781 10.712 -31.272 1.00 44.88 204 TYR A O 1
ATOM 1554 N N . LEU A 1 205 ? 40.709 12.715 -31.607 1.00 39.78 205 LEU A N 1
ATOM 1555 C CA . LEU A 1 205 ? 41.946 12.531 -30.832 1.00 39.78 205 LEU A CA 1
ATOM 1556 C C . LEU A 1 205 ? 41.831 13.059 -29.383 1.00 39.78 205 LEU A C 1
ATOM 1558 O O . LEU A 1 205 ? 42.834 13.520 -28.833 1.00 39.78 205 LEU A O 1
ATOM 1562 N N . LEU A 1 206 ? 40.631 13.118 -28.787 1.00 48.97 206 LEU A N 1
ATOM 1563 C CA . LEU A 1 206 ? 40.409 13.943 -27.584 1.00 48.97 206 LEU A CA 1
ATOM 1564 C C . LEU A 1 206 ? 39.666 13.298 -26.405 1.00 48.97 206 LEU A C 1
ATOM 1566 O O . LEU A 1 206 ? 39.728 13.881 -25.32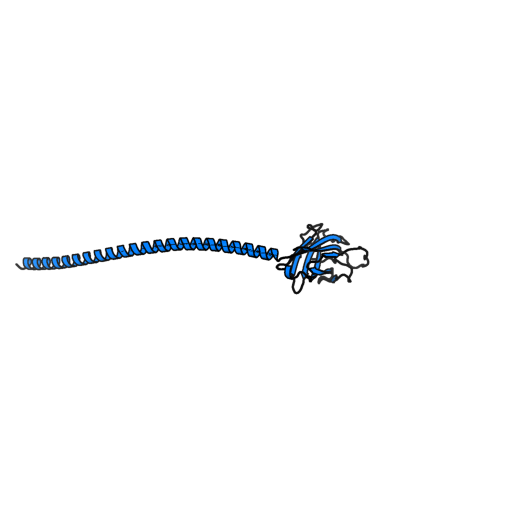3 1.00 48.97 206 LEU A O 1
ATOM 1570 N N . ASP A 1 207 ? 39.062 12.124 -26.556 1.00 54.72 207 ASP A N 1
ATOM 1571 C CA . ASP A 1 207 ? 38.506 11.341 -25.447 1.00 54.72 207 ASP A CA 1
ATOM 1572 C C . ASP A 1 207 ? 39.201 9.969 -25.433 1.00 54.72 207 ASP A C 1
ATOM 1574 O O . ASP A 1 207 ? 39.546 9.447 -26.488 1.00 54.72 207 ASP A O 1
ATOM 1578 N N . VAL A 1 208 ? 39.534 9.441 -24.256 1.00 60.41 208 VAL A N 1
ATOM 1579 C CA . VAL A 1 208 ? 40.222 8.146 -24.110 1.00 60.41 208 VAL A CA 1
ATOM 1580 C C . VAL A 1 208 ? 39.232 7.041 -23.731 1.00 60.41 208 VAL A C 1
ATOM 1582 O O . VAL A 1 208 ? 39.595 5.877 -23.818 1.00 60.41 208 VAL A O 1
ATOM 1585 N N . TYR A 1 209 ? 38.011 7.351 -23.298 1.00 69.25 209 TYR A N 1
ATOM 1586 C CA . TYR A 1 209 ? 37.107 6.405 -22.642 1.00 69.25 209 TYR A CA 1
ATOM 1587 C C . TYR A 1 209 ? 35.709 6.336 -23.263 1.00 69.25 209 TYR A C 1
ATOM 1589 O O . TYR A 1 209 ? 34.785 5.950 -22.554 1.00 69.25 209 TYR A O 1
ATOM 1597 N N . ASP A 1 210 ? 35.559 6.645 -24.553 1.00 72.19 210 ASP A N 1
ATOM 1598 C CA . ASP A 1 210 ? 34.302 6.485 -25.298 1.00 72.19 210 ASP A CA 1
ATOM 1599 C C . ASP A 1 210 ? 33.815 5.025 -25.309 1.00 72.19 210 ASP A C 1
ATOM 1601 O O . ASP A 1 210 ? 34.586 4.077 -25.119 1.00 72.19 210 ASP A O 1
ATOM 1605 N N . ALA A 1 211 ? 32.521 4.823 -25.549 1.00 73.12 211 ALA A N 1
ATOM 1606 C CA . ALA A 1 211 ? 31.926 3.513 -25.745 1.00 73.12 211 ALA A CA 1
ATOM 1607 C C . ALA A 1 211 ? 30.711 3.548 -26.676 1.00 73.12 211 ALA A C 1
ATOM 1609 O O . ALA A 1 211 ? 30.153 4.597 -26.959 1.00 73.12 211 ALA A O 1
ATOM 1610 N N . TYR A 1 212 ? 30.295 2.366 -27.123 1.00 76.44 212 TYR A N 1
ATOM 1611 C CA . TYR A 1 212 ? 29.270 2.158 -28.142 1.00 76.44 212 TYR A CA 1
ATOM 1612 C C . TYR A 1 212 ? 28.224 1.138 -27.666 1.00 76.44 212 TYR A C 1
ATOM 1614 O O . TYR A 1 212 ? 28.607 0.096 -27.121 1.00 76.44 212 TYR A O 1
ATOM 1622 N N . PHE A 1 213 ? 26.926 1.388 -27.909 1.00 76.31 213 PHE A N 1
ATOM 1623 C CA . PHE A 1 213 ? 25.838 0.422 -27.664 1.00 76.31 213 PHE A CA 1
ATOM 1624 C C . PHE A 1 213 ? 24.973 0.132 -28.885 1.00 76.31 213 PHE A C 1
ATOM 1626 O O . PHE A 1 213 ? 24.371 1.025 -29.475 1.00 76.31 213 PHE A O 1
ATOM 1633 N N . GLU A 1 214 ? 24.792 -1.155 -29.156 1.00 80.38 214 GLU A N 1
ATOM 1634 C CA . GLU A 1 214 ? 23.680 -1.628 -29.970 1.00 80.38 214 GLU A CA 1
ATOM 1635 C C . GLU A 1 214 ? 22.526 -1.915 -29.020 1.00 80.38 214 GLU A C 1
ATOM 1637 O O . GLU A 1 214 ? 22.704 -2.608 -28.009 1.00 80.38 214 GLU A O 1
ATOM 1642 N N . TYR A 1 215 ? 21.348 -1.378 -29.315 1.00 85.00 215 TYR A N 1
ATOM 1643 C CA . TYR A 1 215 ? 20.210 -1.492 -28.418 1.00 85.00 215 TYR A CA 1
ATOM 1644 C C . TYR A 1 215 ? 18.890 -1.617 -29.167 1.00 85.00 215 TYR A C 1
ATOM 1646 O O . TYR A 1 215 ? 18.720 -1.167 -30.300 1.00 85.00 215 TYR A O 1
ATOM 1654 N N . GLU A 1 216 ? 17.925 -2.194 -28.468 1.00 90.25 216 GLU A N 1
ATOM 1655 C CA . GLU A 1 216 ? 16.522 -2.211 -28.846 1.00 90.25 216 GLU A CA 1
ATOM 1656 C C . GLU A 1 216 ? 15.706 -1.672 -27.673 1.00 90.25 216 GLU A C 1
ATOM 1658 O O . GLU A 1 216 ? 15.887 -2.092 -26.533 1.00 90.25 216 GLU A O 1
ATOM 1663 N N . VAL A 1 217 ? 14.821 -0.722 -27.943 1.00 92.69 217 VAL A N 1
ATOM 1664 C CA . VAL A 1 217 ? 13.836 -0.228 -26.989 1.00 92.69 217 VAL A CA 1
ATOM 1665 C C . VAL A 1 217 ? 12.467 -0.738 -27.400 1.00 92.69 217 VAL A C 1
ATOM 1667 O O . VAL A 1 217 ? 12.020 -0.499 -28.523 1.00 92.69 217 VAL A O 1
ATOM 1670 N N . GLU A 1 218 ? 11.785 -1.398 -26.473 1.00 95.81 218 GLU A N 1
ATOM 1671 C CA . GLU A 1 218 ? 10.421 -1.887 -26.655 1.00 95.81 218 GLU A CA 1
ATOM 1672 C C . GLU A 1 218 ? 9.531 -1.518 -25.464 1.00 95.81 218 GLU A C 1
ATOM 1674 O O . GLU A 1 218 ? 10.000 -1.277 -24.350 1.00 95.81 218 GLU A O 1
ATOM 1679 N N . THR A 1 219 ? 8.218 -1.490 -25.687 1.00 96.94 219 THR A N 1
ATOM 1680 C CA . THR A 1 219 ? 7.231 -1.394 -24.609 1.00 96.94 219 THR A CA 1
ATOM 1681 C C . THR A 1 219 ? 6.572 -2.745 -24.394 1.00 96.94 219 THR A C 1
ATOM 1683 O O . THR A 1 219 ? 5.946 -3.297 -25.296 1.00 96.94 219 THR A O 1
ATOM 1686 N N . ILE A 1 220 ? 6.664 -3.228 -23.163 1.00 94.50 220 ILE A N 1
ATOM 1687 C CA . ILE A 1 220 ? 5.998 -4.425 -22.670 1.00 94.50 220 ILE A CA 1
ATOM 1688 C C . ILE A 1 220 ? 4.787 -3.963 -21.854 1.00 94.50 220 ILE A C 1
ATOM 1690 O O . ILE A 1 220 ? 4.923 -3.102 -20.982 1.00 94.50 220 ILE A O 1
ATOM 1694 N N . VAL A 1 221 ? 3.615 -4.516 -22.166 1.00 88.06 221 VAL A N 1
ATOM 1695 C CA . VAL A 1 221 ? 2.332 -4.262 -21.485 1.00 88.06 221 VAL A CA 1
ATOM 1696 C C . VAL A 1 221 ? 1.911 -5.521 -20.745 1.00 88.06 221 VAL A C 1
ATOM 1698 O O . VAL A 1 221 ? 2.061 -6.614 -21.341 1.00 88.06 221 VAL A O 1
#